Protein AF-A0A9D6AXB6-F1 (afdb_monomer)

pLDDT: mean 97.28, std 5.05, range [50.12, 98.94]

Structure (mmCIF, N/CA/C/O backbone):
data_AF-A0A9D6AXB6-F1
#
_entry.id   AF-A0A9D6AXB6-F1
#
loop_
_atom_site.group_PDB
_atom_site.id
_atom_site.type_symbol
_atom_site.label_atom_id
_atom_site.label_alt_id
_atom_site.label_comp_id
_atom_site.label_asym_id
_atom_site.label_entity_id
_atom_site.label_seq_id
_atom_site.pdbx_PDB_ins_code
_atom_site.Cartn_x
_atom_site.Cartn_y
_atom_site.Cartn_z
_atom_site.occupancy
_atom_site.B_iso_or_equiv
_atom_site.auth_seq_id
_atom_site.auth_comp_id
_atom_site.auth_asym_id
_atom_site.auth_atom_id
_atom_site.pdbx_PDB_model_num
ATOM 1 N N . MET A 1 1 ? 37.670 -4.298 -37.615 1.00 50.12 1 MET A N 1
ATOM 2 C CA . MET A 1 1 ? 37.476 -3.406 -36.454 1.00 50.12 1 MET A CA 1
ATOM 3 C C . MET A 1 1 ? 36.479 -2.338 -36.862 1.00 50.12 1 MET A C 1
ATOM 5 O O . MET A 1 1 ? 36.816 -1.502 -37.688 1.00 50.12 1 MET A O 1
ATOM 9 N N . THR A 1 2 ? 35.235 -2.424 -36.397 1.00 61.25 2 THR A N 1
ATOM 10 C CA . THR A 1 2 ? 34.245 -1.351 -36.571 1.00 61.25 2 THR A CA 1
ATOM 11 C C . THR A 1 2 ? 34.712 -0.141 -35.772 1.00 61.25 2 THR A C 1
ATOM 13 O O . THR A 1 2 ? 35.010 -0.271 -34.585 1.00 61.25 2 THR A O 1
ATOM 16 N N . ALA A 1 3 ? 34.855 1.008 -36.434 1.00 70.06 3 ALA A N 1
ATOM 17 C CA . ALA A 1 3 ? 35.229 2.250 -35.772 1.00 70.06 3 ALA A CA 1
ATOM 18 C C . ALA A 1 3 ? 34.228 2.543 -34.647 1.00 70.06 3 ALA A C 1
ATOM 20 O O . ALA A 1 3 ? 33.018 2.460 -34.858 1.00 70.06 3 ALA A O 1
ATOM 21 N N . VAL A 1 4 ? 34.733 2.843 -33.450 1.00 76.56 4 VAL A N 1
ATOM 22 C CA . VAL A 1 4 ? 33.892 3.243 -32.320 1.00 76.56 4 VAL A CA 1
ATOM 23 C C . VAL A 1 4 ? 33.238 4.574 -32.683 1.00 76.56 4 VAL A C 1
ATOM 25 O O . VAL A 1 4 ? 33.925 5.579 -32.861 1.00 76.56 4 VAL A O 1
ATOM 28 N N . GLU A 1 5 ? 31.917 4.571 -32.840 1.00 87.69 5 GLU A N 1
ATOM 29 C CA . GLU A 1 5 ? 31.150 5.782 -33.111 1.00 87.69 5 GLU A CA 1
ATOM 30 C C . GLU A 1 5 ? 31.138 6.676 -31.862 1.00 87.69 5 GLU A C 1
ATOM 32 O O . GLU A 1 5 ? 30.819 6.233 -30.757 1.00 87.69 5 GLU A O 1
ATOM 37 N N . VAL A 1 6 ? 31.494 7.952 -32.027 1.00 89.19 6 VAL A N 1
ATOM 38 C CA . VAL A 1 6 ? 31.455 8.932 -30.936 1.00 89.19 6 VAL A CA 1
ATOM 39 C C . VAL A 1 6 ? 30.009 9.389 -30.734 1.00 89.19 6 VAL A C 1
ATOM 41 O O . VAL A 1 6 ? 29.475 10.167 -31.527 1.00 89.19 6 VAL A O 1
ATOM 44 N N . LEU A 1 7 ? 29.371 8.916 -29.662 1.00 92.56 7 LEU A N 1
ATOM 45 C CA . LEU A 1 7 ? 27.994 9.282 -29.323 1.00 92.56 7 LEU A CA 1
ATOM 46 C C . LEU A 1 7 ? 27.899 10.748 -28.877 1.00 92.56 7 LEU A C 1
ATOM 48 O O . LEU A 1 7 ? 28.664 11.213 -28.030 1.00 92.56 7 LEU A O 1
ATOM 52 N N . LYS A 1 8 ? 26.918 11.479 -29.417 1.00 94.12 8 LYS A N 1
ATOM 53 C CA . LYS A 1 8 ? 26.600 12.844 -28.973 1.00 94.12 8 LYS A CA 1
ATOM 54 C C . LYS A 1 8 ? 25.722 12.814 -27.714 1.00 94.12 8 LYS A C 1
ATOM 56 O O . LYS A 1 8 ? 24.861 11.938 -27.609 1.00 94.12 8 LYS A O 1
ATOM 61 N N . PRO A 1 9 ? 25.862 13.789 -26.796 1.00 95.56 9 PRO A N 1
ATOM 62 C CA . PRO A 1 9 ? 24.977 13.902 -25.641 1.00 95.56 9 PRO A CA 1
ATOM 63 C C . PRO A 1 9 ? 23.501 14.018 -26.045 1.00 95.56 9 PRO A C 1
ATOM 65 O O . PRO A 1 9 ? 23.147 14.785 -26.945 1.00 95.56 9 PRO A O 1
ATOM 68 N N . LEU A 1 10 ? 22.636 13.278 -25.352 1.00 95.75 10 LEU A N 1
ATOM 69 C CA . LEU A 1 10 ? 21.183 13.373 -25.494 1.00 95.75 10 LEU A CA 1
ATOM 70 C C . LEU A 1 10 ? 20.610 14.403 -24.510 1.00 95.75 10 LEU A C 1
ATOM 72 O O . LEU A 1 10 ? 21.195 14.688 -23.470 1.00 95.75 10 LEU A O 1
ATOM 76 N N . LYS A 1 11 ? 19.429 14.948 -24.825 1.00 95.38 11 LYS A N 1
ATOM 77 C CA . LYS A 1 11 ? 18.722 15.925 -23.968 1.00 95.38 11 LYS A CA 1
ATOM 78 C C . LYS A 1 11 ? 17.957 15.290 -22.797 1.00 95.38 11 LYS A C 1
ATOM 80 O O . LYS A 1 11 ? 17.403 16.003 -21.969 1.00 95.38 11 LYS A O 1
ATOM 85 N N . THR A 1 12 ? 17.851 13.965 -22.779 1.00 97.44 12 THR A N 1
ATOM 86 C CA . THR A 1 12 ? 17.150 13.159 -21.772 1.00 97.44 12 THR A CA 1
ATOM 87 C C . THR A 1 12 ? 17.658 11.714 -21.861 1.00 97.44 12 THR A C 1
ATOM 89 O O . THR A 1 12 ? 18.542 11.423 -22.671 1.00 97.44 12 THR A O 1
ATOM 92 N N . TRP A 1 13 ? 17.100 10.805 -21.062 1.00 97.75 13 TRP A N 1
ATOM 93 C CA . TRP A 1 13 ? 17.406 9.380 -21.124 1.00 97.75 13 TRP A CA 1
ATOM 94 C C . TRP A 1 13 ? 17.180 8.815 -22.528 1.00 97.75 13 TRP A C 1
ATOM 96 O O . TRP A 1 13 ? 16.219 9.168 -23.213 1.00 97.75 13 TRP A O 1
ATOM 106 N N . SER A 1 14 ? 18.055 7.908 -22.959 1.00 96.12 14 SER A N 1
ATOM 107 C CA . SER A 1 14 ? 18.035 7.341 -24.314 1.00 96.12 14 SER A CA 1
ATOM 108 C C . SER A 1 14 ? 16.679 6.742 -24.698 1.00 96.12 14 SER A C 1
ATOM 110 O O . SER A 1 14 ? 16.207 6.962 -25.813 1.00 96.12 14 SER A O 1
ATOM 112 N N . TYR A 1 15 ? 16.004 6.072 -23.761 1.00 95.19 15 TYR A N 1
ATOM 113 C CA . TYR A 1 15 ? 14.687 5.468 -23.978 1.00 95.19 15 TYR A CA 1
ATOM 114 C C . TYR A 1 15 ? 13.536 6.497 -24.081 1.00 95.19 15 TYR A C 1
ATOM 116 O O . TYR A 1 15 ? 12.468 6.179 -24.601 1.00 95.19 15 TYR A O 1
ATOM 124 N N . LEU A 1 16 ? 13.747 7.748 -23.652 1.00 96.88 16 LEU A N 1
ATOM 125 C CA . LEU A 1 16 ? 12.797 8.861 -23.811 1.00 96.88 16 LEU A CA 1
ATOM 126 C C . LEU A 1 16 ? 13.149 9.781 -24.988 1.00 96.88 16 LEU A C 1
ATOM 128 O O . LEU A 1 16 ? 12.305 10.559 -25.429 1.00 96.88 16 LEU A O 1
ATOM 132 N N . ALA A 1 17 ? 14.366 9.689 -25.531 1.00 94.81 17 ALA A N 1
ATOM 133 C CA . ALA A 1 17 ? 14.904 10.649 -26.496 1.00 94.81 17 ALA A CA 1
ATOM 134 C C . ALA A 1 17 ? 14.145 10.714 -27.835 1.00 94.81 17 ALA A C 1
ATOM 136 O O . ALA A 1 17 ? 14.220 11.727 -28.526 1.00 94.81 17 ALA A O 1
ATOM 137 N N . LYS A 1 18 ? 13.398 9.662 -28.202 1.00 90.81 18 LYS A N 1
ATOM 138 C CA . LYS A 1 18 ? 12.578 9.629 -29.429 1.00 90.81 18 LYS A CA 1
ATOM 139 C C . LYS A 1 18 ? 11.240 10.373 -29.294 1.00 90.81 18 LYS A C 1
ATOM 141 O O . LYS A 1 18 ? 10.541 10.547 -30.292 1.00 90.81 18 LYS A O 1
ATOM 146 N N . ARG A 1 19 ? 10.846 10.790 -28.084 1.00 87.69 19 ARG A N 1
ATOM 147 C CA . ARG A 1 19 ? 9.571 11.486 -27.855 1.00 87.69 19 ARG A CA 1
ATOM 148 C C . ARG A 1 19 ? 9.621 12.908 -28.420 1.00 87.69 19 ARG A C 1
ATOM 150 O O . ARG A 1 19 ? 10.626 13.602 -28.320 1.00 87.69 19 ARG A O 1
ATOM 157 N N . ARG A 1 20 ? 8.492 13.370 -28.970 1.00 89.44 20 ARG A N 1
ATOM 158 C CA . ARG A 1 20 ? 8.340 14.723 -29.546 1.00 89.44 20 ARG A CA 1
ATOM 159 C C . ARG A 1 20 ? 8.078 15.822 -28.504 1.00 89.44 20 ARG A C 1
ATOM 161 O O . ARG A 1 20 ? 7.791 16.953 -28.878 1.00 89.44 20 ARG A O 1
ATOM 168 N N . ARG A 1 21 ? 8.159 15.505 -27.208 1.00 95.06 21 ARG A N 1
ATOM 169 C CA . ARG A 1 21 ? 7.975 16.453 -26.102 1.00 95.06 21 ARG A CA 1
ATOM 170 C C . ARG A 1 21 ? 9.049 16.270 -25.040 1.00 95.06 21 ARG A C 1
ATOM 172 O O . ARG A 1 21 ? 9.609 15.183 -24.907 1.00 95.06 21 ARG A O 1
ATOM 179 N N . LYS A 1 22 ? 9.301 17.330 -24.270 1.00 96.50 22 LYS A N 1
ATOM 180 C CA . LYS A 1 22 ? 10.127 17.249 -23.063 1.00 96.50 22 LYS A CA 1
ATOM 181 C C . LYS A 1 22 ? 9.459 16.270 -22.078 1.00 96.50 22 LYS A C 1
ATOM 183 O O . LYS A 1 22 ? 8.251 16.407 -21.860 1.00 96.50 22 LYS A O 1
ATOM 188 N N . PRO A 1 23 ? 10.195 15.298 -21.515 1.00 97.44 23 PRO A N 1
ATOM 189 C CA . PRO A 1 23 ? 9.639 14.423 -20.491 1.00 97.44 23 PRO A CA 1
ATOM 190 C C . PRO A 1 23 ? 9.253 15.192 -19.223 1.00 97.44 23 PRO A C 1
ATOM 192 O O . PRO A 1 23 ? 9.934 16.161 -18.868 1.00 97.44 23 PRO A O 1
ATOM 195 N N . SER A 1 24 ? 8.173 14.774 -18.562 1.00 98.19 24 SER A N 1
ATOM 196 C CA . SER A 1 24 ? 7.798 15.291 -17.240 1.00 98.19 24 SER A CA 1
ATOM 197 C C . SER A 1 24 ? 8.760 14.777 -16.162 1.00 98.19 24 SER A C 1
ATOM 199 O O . SER A 1 24 ? 9.545 13.858 -16.405 1.00 98.19 24 SER A O 1
ATOM 201 N N . GLU A 1 25 ? 8.723 15.370 -14.964 1.00 98.50 25 GLU A N 1
ATOM 202 C CA . GLU A 1 25 ? 9.469 14.846 -13.808 1.00 98.50 25 GLU A CA 1
ATOM 203 C C . GLU A 1 25 ? 9.115 13.377 -13.557 1.00 98.50 25 GLU A C 1
ATOM 205 O O . GLU A 1 25 ? 10.020 12.554 -13.443 1.00 98.50 25 GLU A O 1
ATOM 210 N N . TYR A 1 26 ? 7.819 13.049 -13.586 1.00 98.69 26 TYR A N 1
ATOM 211 C CA . TYR A 1 26 ? 7.304 11.687 -13.470 1.00 98.69 26 TYR A CA 1
ATOM 212 C C . TYR A 1 26 ? 7.977 10.725 -14.451 1.00 98.69 26 TYR A C 1
ATOM 214 O O . TYR A 1 26 ? 8.557 9.716 -14.055 1.00 98.69 26 TYR A O 1
ATOM 222 N N . GLU A 1 27 ? 8.006 11.057 -15.741 1.00 98.50 27 GLU A N 1
ATOM 223 C CA . GLU A 1 27 ? 8.640 10.179 -16.727 1.00 98.50 27 GLU A CA 1
ATOM 224 C C . GLU A 1 27 ? 10.137 9.993 -16.481 1.00 98.50 27 GLU A C 1
ATOM 226 O O . GLU A 1 27 ? 10.649 8.888 -16.662 1.00 98.50 27 GLU A O 1
ATOM 231 N N . ILE A 1 28 ? 10.827 11.052 -16.052 1.00 98.56 28 ILE A N 1
ATOM 232 C CA . ILE A 1 28 ? 12.269 11.031 -15.782 1.00 98.56 28 ILE A CA 1
ATOM 233 C C . ILE A 1 28 ? 12.607 10.095 -14.616 1.00 98.56 28 ILE A C 1
ATOM 235 O O . ILE A 1 28 ? 13.658 9.452 -14.668 1.00 98.56 28 ILE A O 1
ATOM 239 N N . VAL A 1 29 ? 11.751 10.021 -13.591 1.00 98.69 29 VAL A N 1
ATOM 240 C CA . VAL A 1 29 ? 12.043 9.311 -12.332 1.00 98.69 29 VAL A CA 1
ATOM 241 C C . VAL A 1 29 ? 11.254 8.017 -12.129 1.00 98.69 29 VAL A C 1
ATOM 243 O O . VAL A 1 29 ? 11.481 7.340 -11.133 1.00 98.69 29 VAL A O 1
ATOM 246 N N . SER A 1 30 ? 10.326 7.658 -13.022 1.00 98.69 30 SER A N 1
ATOM 247 C CA . SER A 1 30 ? 9.423 6.513 -12.799 1.00 98.69 30 SER A CA 1
ATOM 248 C C . SER A 1 30 ? 9.418 5.455 -13.897 1.00 98.69 30 SER A C 1
ATOM 250 O O . SER A 1 30 ? 8.942 4.347 -13.656 1.00 98.69 30 SER A O 1
ATOM 252 N N . THR A 1 31 ? 9.917 5.742 -15.101 1.00 98.31 31 THR A N 1
ATOM 253 C CA . THR A 1 31 ? 9.716 4.845 -16.255 1.00 98.31 31 THR A CA 1
ATOM 254 C C . THR A 1 31 ? 10.930 3.955 -16.555 1.00 98.31 31 THR A C 1
ATOM 256 O O . THR A 1 31 ? 12.071 4.395 -16.451 1.00 98.31 31 THR A O 1
ATOM 259 N N . ASN A 1 32 ? 10.680 2.701 -16.962 1.00 97.94 32 ASN A N 1
ATOM 260 C CA . ASN A 1 32 ? 11.693 1.719 -17.389 1.00 97.94 32 ASN A CA 1
ATOM 261 C C . ASN A 1 32 ? 12.798 1.408 -16.356 1.00 97.94 32 ASN A C 1
ATOM 263 O O . ASN A 1 32 ? 13.966 1.248 -16.721 1.00 97.94 32 ASN A O 1
ATOM 267 N N . LEU A 1 33 ? 12.449 1.313 -15.067 1.00 98.50 33 LEU A N 1
ATOM 268 C CA . LEU A 1 33 ? 13.438 1.106 -13.997 1.00 98.50 33 LEU A CA 1
ATOM 269 C C . LEU A 1 33 ? 13.637 -0.363 -13.596 1.00 98.50 33 LEU A C 1
ATOM 271 O O . LEU A 1 33 ? 14.680 -0.704 -13.037 1.00 98.50 33 LEU A O 1
ATOM 275 N N . LEU A 1 34 ? 12.673 -1.243 -13.885 1.00 98.19 34 LEU A N 1
ATOM 276 C CA . LEU A 1 34 ? 12.769 -2.660 -13.524 1.00 98.19 34 LEU A CA 1
ATOM 277 C C . LEU A 1 34 ? 13.740 -3.394 -14.453 1.00 98.19 34 LEU A C 1
ATOM 279 O O . LEU A 1 34 ? 13.363 -3.877 -15.520 1.00 98.19 34 LEU A O 1
ATOM 283 N N . TYR A 1 35 ? 15.004 -3.503 -14.042 1.00 97.88 35 TYR A N 1
ATOM 284 C CA . TYR A 1 35 ? 16.006 -4.261 -14.798 1.00 97.88 35 TYR A CA 1
ATOM 285 C C . TYR A 1 35 ? 15.680 -5.756 -14.856 1.00 97.88 35 TYR A C 1
ATOM 287 O O . TYR A 1 35 ? 16.014 -6.411 -15.840 1.00 97.88 35 TYR A O 1
ATOM 295 N N . ASN A 1 36 ? 14.983 -6.277 -13.843 1.00 97.38 36 ASN A N 1
ATOM 296 C CA . ASN A 1 36 ? 14.702 -7.700 -13.696 1.00 97.38 36 ASN A CA 1
ATOM 297 C C . ASN A 1 36 ? 13.646 -8.233 -14.678 1.00 97.38 36 ASN A C 1
ATOM 299 O O . ASN A 1 36 ? 13.197 -9.363 -14.535 1.00 97.38 36 ASN A O 1
ATOM 303 N N . THR A 1 37 ? 13.224 -7.426 -15.655 1.00 96.50 37 THR A N 1
ATOM 304 C CA . THR A 1 37 ? 12.335 -7.801 -16.770 1.00 96.50 37 THR A CA 1
ATOM 305 C C . THR A 1 37 ? 13.087 -7.989 -18.094 1.00 96.50 37 THR A C 1
ATOM 307 O O . THR A 1 37 ? 12.484 -8.374 -19.090 1.00 96.50 37 THR A O 1
ATOM 310 N N . ARG A 1 38 ? 14.401 -7.713 -18.127 1.00 93.50 38 ARG A N 1
ATOM 311 C CA . ARG A 1 38 ? 15.219 -7.727 -19.354 1.00 93.50 38 ARG A CA 1
ATOM 312 C C . ARG A 1 38 ? 15.571 -9.132 -19.837 1.00 93.50 38 ARG A C 1
ATOM 314 O O . ARG A 1 38 ? 15.586 -9.357 -21.042 1.00 93.50 38 ARG A O 1
ATOM 321 N N . ASP A 1 39 ? 15.870 -10.042 -18.912 1.00 95.31 39 ASP A N 1
ATOM 322 C CA . ASP A 1 39 ? 16.117 -11.456 -19.197 1.00 95.31 39 ASP A CA 1
ATOM 323 C C . ASP A 1 39 ? 15.002 -12.301 -18.570 1.00 95.31 39 ASP A C 1
ATOM 325 O O . ASP A 1 39 ? 14.822 -12.339 -17.351 1.00 95.31 39 ASP A O 1
ATOM 329 N N . ALA A 1 40 ? 14.231 -12.979 -19.419 1.00 93.38 40 ALA A N 1
ATOM 330 C CA . ALA A 1 40 ? 13.135 -13.832 -18.982 1.00 93.38 40 ALA A CA 1
ATOM 331 C C . ALA A 1 40 ? 13.617 -15.107 -18.267 1.00 93.38 40 ALA A C 1
ATOM 333 O O . ALA A 1 40 ? 12.868 -15.667 -17.464 1.00 93.38 40 ALA A O 1
ATOM 334 N N . ASN A 1 41 ? 14.842 -15.571 -18.542 1.00 95.00 41 ASN A N 1
ATOM 335 C CA . ASN A 1 41 ? 15.392 -16.792 -17.957 1.00 95.00 41 ASN A CA 1
ATOM 336 C C . ASN A 1 41 ? 15.964 -16.562 -16.548 1.00 95.00 41 ASN A C 1
ATOM 338 O O . ASN A 1 41 ? 15.809 -17.421 -15.672 1.00 95.00 41 ASN A O 1
ATOM 342 N N . ALA A 1 42 ? 16.573 -15.394 -16.327 1.00 96.31 42 ALA A N 1
ATOM 343 C CA . ALA A 1 42 ? 17.169 -14.978 -15.062 1.00 96.31 42 ALA A CA 1
ATOM 344 C C . ALA A 1 42 ? 16.731 -13.544 -14.694 1.00 96.31 42 ALA A C 1
ATOM 346 O O . ALA A 1 42 ? 17.470 -12.595 -14.947 1.00 96.31 42 ALA A O 1
ATOM 347 N N . PRO A 1 43 ? 15.534 -13.362 -14.091 1.00 97.44 43 PRO A N 1
ATOM 348 C CA . PRO A 1 43 ? 15.077 -12.048 -13.636 1.00 97.44 43 PRO A CA 1
ATOM 349 C C . PRO A 1 43 ? 16.115 -11.309 -12.777 1.00 97.44 43 PRO A C 1
ATOM 351 O O . PRO A 1 43 ? 16.352 -10.122 -12.962 1.00 97.44 43 PRO A O 1
ATOM 354 N N . TYR A 1 44 ? 16.767 -12.003 -11.852 1.00 97.44 44 TYR A N 1
ATOM 355 C CA . TYR A 1 44 ? 17.923 -11.511 -11.112 1.00 97.44 44 TYR A CA 1
ATOM 356 C C . TYR A 1 44 ? 19.195 -12.149 -11.660 1.00 97.44 44 TYR A C 1
ATOM 358 O O . TYR A 1 44 ? 19.180 -13.342 -11.975 1.00 97.44 44 TYR A O 1
ATOM 366 N N . ASP A 1 45 ? 20.285 -11.371 -11.682 1.00 95.81 45 ASP A N 1
ATOM 367 C CA . ASP A 1 45 ? 21.623 -11.729 -12.190 1.00 95.81 45 ASP A CA 1
ATOM 368 C C . ASP A 1 45 ? 22.334 -12.780 -11.303 1.00 95.81 45 ASP A C 1
ATOM 370 O O . ASP A 1 45 ? 23.420 -12.567 -10.763 1.00 95.81 45 ASP A O 1
ATOM 374 N N . LEU A 1 46 ? 21.674 -13.917 -11.100 1.00 96.44 46 LEU A N 1
ATOM 375 C CA . LEU A 1 46 ? 22.041 -15.059 -10.269 1.00 96.44 46 LEU A CA 1
ATOM 376 C C . LEU A 1 46 ? 21.664 -16.353 -11.011 1.00 96.44 46 LEU A C 1
ATOM 378 O O . LEU A 1 46 ? 21.187 -16.318 -12.144 1.00 96.44 46 LEU A O 1
ATOM 382 N N . ASP A 1 47 ? 21.859 -17.502 -10.361 1.00 97.06 47 ASP A N 1
ATOM 383 C CA . ASP A 1 47 ? 21.427 -18.804 -10.879 1.00 97.06 47 ASP A CA 1
ATOM 384 C C . ASP A 1 47 ? 19.962 -18.742 -11.391 1.00 97.06 47 ASP A C 1
ATOM 386 O O . ASP A 1 47 ? 19.073 -18.320 -10.635 1.00 97.06 47 ASP A O 1
ATOM 390 N N . PRO A 1 48 ? 19.674 -19.124 -12.654 1.00 97.50 48 PRO A N 1
ATOM 391 C CA . PRO A 1 48 ? 18.318 -19.103 -13.214 1.00 97.50 48 PRO A CA 1
ATOM 392 C C . PRO A 1 48 ? 17.298 -19.925 -12.413 1.00 97.50 48 PRO A C 1
ATOM 394 O O . PRO A 1 48 ? 16.097 -19.641 -12.454 1.00 97.50 48 PRO A O 1
ATOM 397 N N . ASP A 1 49 ? 17.763 -20.919 -11.663 1.00 97.31 49 ASP A N 1
ATOM 398 C CA . ASP A 1 49 ? 16.980 -21.791 -10.798 1.00 97.31 49 ASP A CA 1
ATOM 399 C C . ASP A 1 49 ? 17.097 -21.407 -9.315 1.00 97.31 49 ASP A C 1
ATOM 401 O O . ASP A 1 49 ? 16.639 -22.136 -8.433 1.00 97.31 49 ASP A O 1
ATOM 405 N N . LEU A 1 50 ? 17.622 -20.225 -8.984 1.00 97.56 50 LEU A N 1
ATOM 406 C CA . LEU A 1 50 ? 17.425 -19.655 -7.654 1.00 97.56 50 LEU A CA 1
ATOM 407 C C . LEU A 1 50 ? 15.919 -19.545 -7.360 1.00 97.56 50 LEU A C 1
ATOM 409 O O . LEU A 1 50 ? 15.123 -19.184 -8.230 1.00 97.56 50 LEU A O 1
ATOM 413 N N . ALA A 1 51 ? 15.515 -19.807 -6.114 1.00 98.38 51 ALA A N 1
ATOM 414 C CA . ALA A 1 51 ? 14.108 -19.785 -5.709 1.00 98.38 51 ALA A CA 1
ATOM 415 C C . ALA A 1 51 ? 13.373 -18.497 -6.131 1.00 98.38 51 ALA A C 1
ATOM 417 O O . ALA A 1 51 ? 12.257 -18.576 -6.636 1.00 98.38 51 ALA A O 1
ATOM 418 N N . MET A 1 52 ? 14.021 -17.334 -6.006 1.00 98.19 52 MET A N 1
ATOM 419 C CA . MET A 1 52 ? 13.432 -16.054 -6.404 1.00 98.19 52 MET A CA 1
ATOM 420 C C . MET A 1 52 ? 13.302 -15.903 -7.929 1.00 98.19 52 MET A C 1
ATOM 422 O O . MET A 1 52 ? 12.288 -15.410 -8.413 1.00 98.19 52 MET A O 1
ATOM 426 N N . ASN A 1 53 ? 14.273 -16.394 -8.706 1.00 98.38 53 ASN A N 1
ATOM 427 C CA . ASN A 1 53 ? 14.167 -16.408 -10.167 1.00 98.38 53 ASN A CA 1
ATOM 428 C C . ASN A 1 53 ? 13.013 -17.301 -10.632 1.00 98.38 53 ASN A C 1
ATOM 430 O O . ASN A 1 53 ? 12.242 -16.901 -11.504 1.00 98.38 53 ASN A O 1
ATOM 434 N N . ARG A 1 54 ? 12.826 -18.474 -10.011 1.00 98.50 54 ARG A N 1
ATOM 435 C CA . ARG A 1 54 ? 11.648 -19.317 -10.271 1.00 98.50 54 ARG A CA 1
ATOM 436 C C . ARG A 1 54 ? 10.341 -18.628 -9.881 1.00 98.50 54 ARG A C 1
ATOM 438 O O . ARG A 1 54 ? 9.395 -18.685 -10.659 1.00 98.50 54 ARG A O 1
ATOM 445 N N . TRP A 1 55 ? 10.310 -17.946 -8.734 1.00 98.75 55 TRP A N 1
ATOM 446 C CA . TRP A 1 55 ? 9.135 -17.207 -8.264 1.00 98.75 55 TRP A CA 1
ATOM 447 C C . TRP A 1 55 ? 8.688 -16.147 -9.276 1.00 98.75 55 TRP A C 1
ATOM 449 O O . TRP A 1 55 ? 7.543 -16.159 -9.713 1.00 98.75 55 TRP A O 1
ATOM 459 N N . TYR A 1 56 ? 9.599 -15.281 -9.728 1.00 98.69 56 TYR A N 1
ATOM 460 C CA . TYR A 1 56 ? 9.285 -14.242 -10.716 1.00 98.69 56 TYR A CA 1
ATOM 461 C C . TYR A 1 56 ? 8.945 -14.809 -12.097 1.00 98.69 56 TYR A C 1
ATOM 463 O O . TYR A 1 56 ? 8.069 -14.276 -12.779 1.00 98.69 56 TYR A O 1
ATOM 471 N N . LYS A 1 57 ? 9.590 -15.905 -12.517 1.00 98.50 57 LYS A N 1
ATOM 472 C CA . LYS A 1 57 ? 9.205 -16.597 -13.754 1.00 98.50 57 LYS A CA 1
ATOM 473 C C . LYS A 1 57 ? 7.761 -17.087 -13.685 1.00 98.50 57 LYS A C 1
ATOM 475 O O . LYS A 1 57 ? 6.995 -16.836 -14.607 1.00 98.50 57 LYS A O 1
ATOM 480 N N . GLN A 1 58 ? 7.388 -17.743 -12.589 1.00 98.50 58 GLN A N 1
ATOM 481 C CA . GLN A 1 58 ? 6.055 -18.307 -12.410 1.00 98.50 58 GLN A CA 1
ATOM 482 C C . GLN A 1 58 ? 4.976 -17.233 -12.246 1.00 98.50 58 GLN A C 1
ATOM 484 O O . GLN A 1 58 ? 3.975 -17.288 -12.947 1.00 98.50 58 GLN A O 1
ATOM 489 N N . TYR A 1 59 ? 5.184 -16.280 -11.338 1.00 98.81 59 TYR A N 1
ATOM 490 C CA . TYR A 1 59 ? 4.129 -15.389 -10.846 1.00 98.81 59 TYR A CA 1
ATOM 491 C C . TYR A 1 59 ? 4.153 -13.977 -11.429 1.00 98.81 59 TYR A C 1
ATOM 493 O O . TYR A 1 59 ? 3.286 -13.173 -11.112 1.00 98.81 59 TYR A O 1
ATOM 501 N N . ARG A 1 60 ? 5.151 -13.653 -12.259 1.00 98.62 60 ARG A N 1
ATOM 502 C CA . ARG A 1 60 ? 5.171 -12.404 -13.027 1.00 98.62 60 ARG A CA 1
ATOM 503 C C . ARG A 1 60 ? 5.247 -12.658 -14.520 1.00 98.62 60 ARG A C 1
ATOM 505 O O . ARG A 1 60 ? 4.370 -12.243 -15.267 1.00 98.62 60 ARG A O 1
ATOM 512 N N . ASN A 1 61 ? 6.302 -13.337 -14.964 1.00 98.00 61 ASN A N 1
ATOM 513 C CA . ASN A 1 61 ? 6.582 -13.467 -16.395 1.00 98.00 61 ASN A CA 1
ATOM 514 C C . ASN A 1 61 ? 5.547 -14.363 -17.107 1.00 98.00 61 ASN A C 1
ATOM 516 O O . ASN A 1 61 ? 5.178 -14.079 -18.242 1.00 98.00 61 ASN A O 1
ATOM 520 N N . ASN A 1 62 ? 5.074 -15.418 -16.434 1.00 97.81 62 ASN A N 1
ATOM 521 C CA . ASN A 1 62 ? 4.113 -16.385 -16.974 1.00 97.81 62 ASN A CA 1
ATOM 522 C C . ASN A 1 62 ? 2.657 -16.117 -16.553 1.00 97.81 62 ASN A C 1
ATOM 524 O O . ASN A 1 62 ? 1.815 -17.000 -16.731 1.00 97.81 62 ASN A O 1
ATOM 528 N N . SER A 1 63 ? 2.352 -14.934 -16.007 1.00 98.56 63 SER A N 1
ATOM 529 C CA . SER A 1 63 ? 0.968 -14.563 -15.687 1.00 98.56 63 SER A CA 1
ATOM 530 C C . SER A 1 63 ? 0.084 -14.651 -16.935 1.00 98.56 63 SER A C 1
ATOM 532 O O . SER A 1 63 ? 0.531 -14.295 -18.024 1.00 98.56 63 SER A O 1
ATOM 534 N N . PRO A 1 64 ? -1.177 -15.101 -16.849 1.00 98.56 64 PRO A N 1
ATOM 535 C CA . PRO A 1 64 ? -2.093 -15.062 -17.986 1.00 98.56 64 PRO A CA 1
ATOM 536 C C . PRO A 1 64 ? -2.423 -13.632 -18.452 1.00 98.56 64 PRO A C 1
ATOM 538 O O . PRO A 1 64 ? -2.885 -13.462 -19.582 1.00 98.56 64 PRO A O 1
ATOM 541 N N . LEU A 1 65 ? -2.190 -12.606 -17.623 1.00 98.56 65 LEU A N 1
ATOM 542 C CA . LEU A 1 65 ? -2.372 -11.209 -18.003 1.00 98.56 65 LEU A CA 1
ATOM 543 C C . LEU A 1 65 ? -1.151 -10.713 -18.792 1.00 98.56 65 LEU A C 1
ATOM 545 O O . LEU A 1 65 ? -0.069 -10.496 -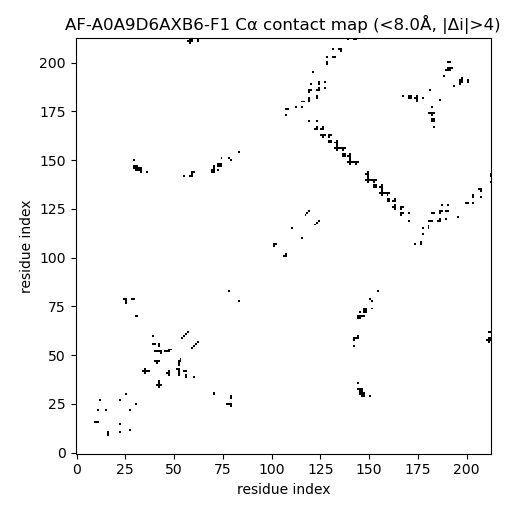18.250 1.00 98.56 65 LEU A O 1
ATOM 549 N N . GLN A 1 66 ? -1.334 -10.526 -20.099 1.00 98.25 66 GLN A N 1
ATOM 550 C CA . GLN A 1 66 ? -0.247 -10.262 -21.044 1.00 98.25 66 GLN A CA 1
ATOM 551 C C . GLN A 1 66 ? -0.404 -8.899 -21.728 1.00 98.25 66 GLN A C 1
ATOM 553 O O . GLN A 1 66 ? -1.509 -8.494 -22.093 1.00 98.25 66 GLN A O 1
ATOM 558 N N . HIS A 1 67 ? 0.716 -8.204 -21.928 1.00 98.50 67 HIS A N 1
ATOM 559 C CA . HIS A 1 67 ? 0.809 -6.970 -22.707 1.00 98.50 67 HIS A CA 1
ATOM 560 C C . HIS A 1 67 ? 2.245 -6.801 -23.223 1.00 98.50 67 HIS A C 1
ATOM 562 O O . HIS A 1 67 ? 3.198 -7.038 -22.481 1.00 98.50 67 HIS A O 1
ATOM 568 N N . ASP A 1 68 ? 2.406 -6.347 -24.469 1.00 98.00 68 ASP A N 1
ATOM 569 C CA . ASP A 1 68 ? 3.721 -6.274 -25.129 1.00 98.00 68 ASP A CA 1
ATOM 570 C C . ASP A 1 68 ? 4.658 -5.224 -24.504 1.00 98.00 68 ASP A C 1
ATOM 572 O O . ASP A 1 68 ? 5.879 -5.371 -24.530 1.00 98.00 68 ASP A O 1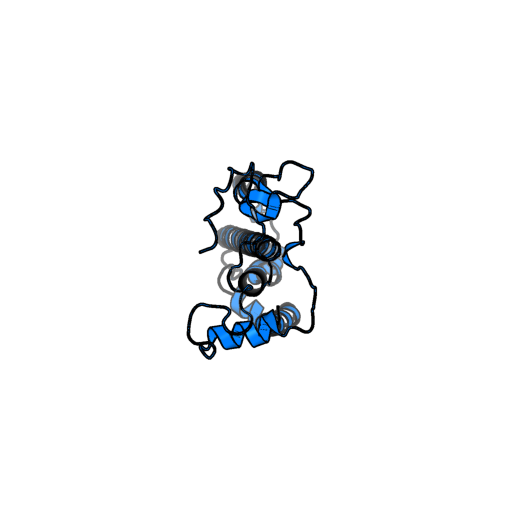
ATOM 576 N N . ASP A 1 69 ? 4.094 -4.149 -23.945 1.00 97.94 69 ASP A N 1
ATOM 577 C CA . ASP A 1 69 ? 4.856 -3.062 -23.318 1.00 97.94 69 ASP A CA 1
ATOM 578 C C . ASP A 1 69 ? 4.197 -2.560 -22.027 1.00 97.94 69 ASP A C 1
ATOM 580 O O . ASP A 1 69 ? 3.527 -1.526 -22.001 1.00 97.94 69 ASP A O 1
ATOM 584 N N . TRP A 1 70 ? 4.368 -3.294 -20.926 1.00 98.69 70 TRP A N 1
ATOM 585 C CA . TRP A 1 70 ? 3.910 -2.837 -19.607 1.00 98.69 70 TRP A CA 1
ATOM 586 C C . TRP A 1 70 ? 4.538 -1.496 -19.185 1.00 98.69 70 TRP A C 1
ATOM 588 O O . TRP A 1 70 ? 3.908 -0.720 -18.464 1.00 98.69 70 TRP A O 1
ATOM 598 N N . ASN A 1 71 ? 5.744 -1.160 -19.666 1.00 98.31 71 ASN A N 1
ATOM 599 C CA . ASN A 1 71 ? 6.406 0.113 -19.356 1.00 98.31 71 ASN A CA 1
ATOM 600 C C . ASN A 1 71 ? 5.732 1.324 -20.023 1.00 98.31 71 ASN A C 1
ATOM 602 O O . ASN A 1 71 ? 6.074 2.472 -19.704 1.00 98.31 71 ASN A O 1
ATOM 606 N N . ALA A 1 72 ? 4.764 1.108 -20.918 1.00 97.94 72 ALA A N 1
ATOM 607 C CA . ALA A 1 72 ? 3.913 2.160 -21.458 1.00 97.94 72 ALA A CA 1
ATOM 608 C C . ALA A 1 72 ? 2.878 2.680 -20.446 1.00 97.94 72 ALA A C 1
ATOM 610 O O . ALA A 1 72 ? 2.415 3.810 -20.614 1.00 97.94 72 ALA A O 1
ATOM 611 N N . PHE A 1 73 ? 2.565 1.931 -19.378 1.00 98.75 73 PHE A N 1
ATOM 612 C CA . PHE A 1 73 ? 1.625 2.365 -18.340 1.00 98.75 73 PHE A CA 1
ATOM 613 C C . PHE A 1 73 ? 2.051 3.698 -17.710 1.00 98.75 73 PHE A C 1
ATOM 615 O O . PHE A 1 73 ? 3.233 3.916 -17.413 1.00 98.75 73 PHE A O 1
ATOM 622 N N . ARG A 1 74 ? 1.092 4.603 -17.511 1.00 98.50 74 ARG A N 1
ATOM 623 C CA . ARG A 1 74 ? 1.281 5.900 -16.858 1.00 98.50 74 ARG A CA 1
ATOM 624 C C . ARG A 1 74 ? 0.217 6.055 -15.782 1.00 98.50 74 ARG A C 1
ATOM 626 O O . ARG A 1 74 ? -0.959 5.842 -16.060 1.00 98.50 74 ARG A O 1
ATOM 633 N N . ASP A 1 75 ? 0.664 6.434 -14.594 1.00 98.75 75 ASP A N 1
ATOM 634 C CA . ASP A 1 75 ? -0.206 6.882 -13.515 1.00 98.75 75 ASP A CA 1
ATOM 635 C C . ASP A 1 75 ? -0.991 8.118 -13.988 1.00 98.75 75 ASP A C 1
ATOM 637 O O . ASP A 1 75 ? -0.349 9.080 -14.426 1.00 98.75 75 ASP A O 1
ATOM 641 N N . PRO A 1 76 ? -2.337 8.113 -13.951 1.00 98.62 76 PRO A N 1
ATOM 642 C CA . PRO A 1 76 ? -3.129 9.288 -14.308 1.00 98.62 76 PRO A CA 1
ATOM 643 C C . PRO A 1 76 ? -2.826 10.514 -13.434 1.00 98.62 76 PRO A C 1
ATOM 645 O O . PRO A 1 76 ? -2.954 11.635 -13.925 1.00 98.62 76 PRO A O 1
ATOM 648 N N . ASP A 1 77 ? -2.391 10.317 -12.187 1.00 98.50 77 ASP A N 1
ATOM 649 C CA . ASP A 1 77 ? -2.039 11.397 -11.259 1.00 98.50 77 ASP A CA 1
ATOM 650 C C . ASP A 1 77 ? -0.565 11.837 -11.386 1.00 98.50 77 ASP A C 1
ATOM 652 O O . ASP A 1 77 ? -0.151 12.828 -10.780 1.00 98.50 77 ASP A O 1
ATOM 656 N N . GLU A 1 78 ? 0.232 11.121 -12.195 1.00 98.50 78 GLU A N 1
ATOM 657 C CA . GLU A 1 78 ? 1.679 11.315 -12.374 1.00 98.50 78 GLU A CA 1
ATOM 658 C C . GLU A 1 78 ? 2.430 11.517 -11.037 1.00 98.50 78 GLU A C 1
ATOM 660 O O . GLU A 1 78 ? 3.336 12.357 -10.926 1.00 98.50 78 GLU A O 1
ATOM 665 N N . LEU A 1 79 ? 2.069 10.749 -9.998 1.00 98.69 79 LEU A N 1
ATOM 666 C CA . LEU A 1 79 ? 2.661 10.906 -8.675 1.00 98.69 79 LEU A CA 1
ATOM 667 C C . LEU A 1 79 ? 4.126 10.472 -8.668 1.00 98.69 79 LEU A C 1
ATOM 669 O O . LEU A 1 79 ? 4.521 9.404 -9.142 1.00 98.69 79 LEU A O 1
ATOM 673 N N . VAL A 1 80 ? 4.948 11.314 -8.051 1.00 98.81 80 VAL A N 1
ATOM 674 C CA . VAL A 1 80 ? 6.323 11.003 -7.667 1.00 98.81 80 VAL A CA 1
ATOM 675 C C . VAL A 1 80 ? 6.449 11.200 -6.169 1.00 98.81 80 VAL A C 1
ATOM 677 O O . VAL A 1 80 ? 5.645 11.910 -5.571 1.00 98.81 80 VAL A O 1
ATOM 680 N N . TYR A 1 81 ? 7.493 10.636 -5.558 1.00 98.69 81 TYR A N 1
ATOM 681 C CA . TYR A 1 81 ? 7.702 10.726 -4.109 1.00 98.69 81 TYR A CA 1
ATOM 682 C C . TYR A 1 81 ? 7.505 12.157 -3.580 1.00 98.69 81 TYR A C 1
ATOM 684 O O . TYR A 1 81 ? 6.727 12.399 -2.665 1.00 98.69 81 TYR A O 1
ATOM 692 N N . ARG A 1 82 ? 8.126 13.140 -4.240 1.00 98.69 82 ARG A N 1
ATOM 693 C CA . ARG A 1 82 ? 8.015 14.555 -3.872 1.00 98.69 82 ARG A CA 1
ATOM 694 C C . ARG A 1 82 ? 6.566 15.060 -3.858 1.00 98.69 82 ARG A C 1
ATOM 696 O O . ARG A 1 82 ? 6.174 15.711 -2.895 1.00 98.69 82 ARG A O 1
ATOM 703 N N . THR A 1 83 ? 5.788 14.810 -4.912 1.00 98.56 83 THR A N 1
ATOM 704 C CA . THR A 1 83 ? 4.414 15.326 -5.023 1.00 98.56 83 THR A CA 1
ATOM 705 C C . THR A 1 83 ? 3.436 14.537 -4.161 1.00 98.56 83 THR A C 1
ATOM 707 O O . THR A 1 83 ? 2.555 15.153 -3.568 1.00 98.56 83 THR A O 1
ATOM 710 N N . TYR A 1 84 ? 3.645 13.227 -3.997 1.00 98.81 84 TYR A N 1
ATOM 711 C CA . TYR A 1 84 ? 2.912 12.401 -3.038 1.00 98.81 84 TYR A CA 1
ATOM 712 C C . TYR A 1 84 ? 3.084 12.936 -1.612 1.00 98.81 84 TYR A C 1
ATOM 714 O O . TYR A 1 84 ? 2.099 13.220 -0.938 1.00 98.81 84 TYR A O 1
ATOM 722 N N . ASN A 1 85 ? 4.323 13.171 -1.167 1.00 98.62 85 ASN A N 1
ATOM 723 C CA . ASN A 1 85 ? 4.572 13.716 0.166 1.00 98.62 85 ASN A CA 1
ATOM 724 C C . ASN A 1 85 ? 3.945 15.102 0.353 1.00 98.62 85 ASN A C 1
ATOM 726 O O . ASN A 1 85 ? 3.349 15.341 1.393 1.00 98.62 85 ASN A O 1
ATOM 730 N N . MET A 1 86 ? 4.027 15.996 -0.638 1.00 98.44 86 MET A N 1
ATOM 731 C CA . MET A 1 86 ? 3.379 17.314 -0.553 1.00 98.44 86 MET A CA 1
ATOM 732 C C . MET A 1 86 ? 1.851 17.213 -0.446 1.00 98.44 86 MET A C 1
ATOM 734 O O . MET A 1 86 ? 1.241 17.939 0.336 1.00 98.44 86 MET A O 1
ATOM 738 N N . LEU A 1 87 ? 1.231 16.322 -1.226 1.00 98.44 87 LEU A N 1
ATOM 739 C CA . LEU A 1 87 ? -0.211 16.087 -1.181 1.00 98.44 87 LEU A CA 1
ATOM 740 C C . LEU A 1 87 ? -0.632 15.553 0.192 1.00 98.44 87 LEU A C 1
ATOM 742 O O . LEU A 1 87 ? -1.534 16.100 0.829 1.00 98.44 87 LEU A O 1
ATOM 746 N N . GLN A 1 88 ? 0.043 14.501 0.649 1.00 98.56 88 GLN A N 1
ATOM 747 C CA . GLN A 1 88 ? -0.317 13.806 1.877 1.00 98.56 88 GLN A CA 1
ATOM 748 C C . GLN A 1 88 ? 0.011 14.626 3.122 1.00 98.56 88 GLN A C 1
ATOM 750 O O . GLN A 1 88 ? -0.751 14.565 4.075 1.00 98.56 88 GLN A O 1
ATOM 755 N N . ASP A 1 89 ? 1.063 15.447 3.110 1.00 98.50 89 ASP A N 1
ATOM 756 C CA . ASP A 1 89 ? 1.366 16.386 4.197 1.00 98.50 89 ASP A CA 1
ATOM 757 C C . ASP A 1 89 ? 0.227 17.394 4.413 1.00 98.50 89 ASP A C 1
ATOM 759 O O . ASP A 1 89 ? -0.221 17.602 5.542 1.00 98.50 89 ASP A O 1
ATOM 763 N N . GLY A 1 90 ? -0.328 17.949 3.330 1.00 98.19 90 GLY A N 1
ATOM 764 C CA . GLY A 1 90 ? -1.495 18.831 3.412 1.00 98.19 90 GLY A CA 1
ATOM 765 C C . GLY A 1 90 ? -2.741 18.115 3.947 1.00 98.19 90 GLY A C 1
ATOM 766 O O . GLY A 1 90 ? -3.441 18.643 4.814 1.00 98.19 90 GLY A O 1
ATOM 767 N N . GLN A 1 91 ? -3.001 16.895 3.469 1.00 98.56 91 GLN A N 1
ATOM 768 C CA . GLN A 1 91 ? -4.131 16.083 3.932 1.00 98.56 91 GLN A CA 1
ATOM 769 C C . GLN A 1 91 ? -3.986 15.667 5.403 1.00 98.56 91 GLN A C 1
ATOM 771 O O . GLN A 1 91 ? -4.955 15.710 6.158 1.00 98.56 91 GLN A O 1
ATOM 776 N N . GLU A 1 92 ? -2.784 15.297 5.831 1.00 98.56 92 GLU A N 1
ATOM 777 C CA . GLU A 1 92 ? -2.512 14.899 7.210 1.00 98.56 92 GLU A CA 1
ATOM 778 C C . GLU A 1 92 ? -2.512 16.087 8.157 1.00 98.56 92 GLU A C 1
ATOM 780 O O . GLU A 1 92 ? -3.082 15.987 9.239 1.00 98.56 92 GLU A O 1
ATOM 785 N N . THR A 1 93 ? -1.992 17.241 7.742 1.00 98.50 93 THR A N 1
ATOM 786 C CA . THR A 1 93 ? -2.130 18.484 8.513 1.00 98.50 93 THR A CA 1
ATOM 787 C C . THR A 1 93 ? -3.601 18.786 8.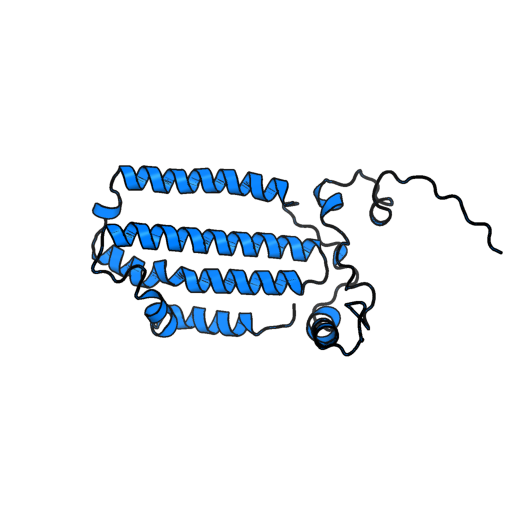808 1.00 98.50 93 THR A C 1
ATOM 789 O O . THR A 1 93 ? -3.947 19.157 9.931 1.00 98.50 93 THR A O 1
ATOM 792 N N . TYR A 1 94 ? -4.487 18.576 7.831 1.00 98.44 94 TYR A N 1
ATOM 793 C CA . TYR A 1 94 ? -5.927 18.717 8.031 1.00 98.44 94 TYR A CA 1
ATOM 794 C C . TYR A 1 94 ? -6.490 17.692 9.032 1.00 98.44 94 TYR A C 1
ATOM 796 O O . TYR A 1 94 ? -7.160 18.085 9.987 1.00 98.44 94 TYR A O 1
ATOM 804 N N . VAL A 1 95 ? -6.197 16.397 8.862 1.00 98.44 95 VAL A N 1
ATOM 805 C CA . VAL A 1 95 ? -6.701 15.330 9.750 1.00 98.44 95 VAL A CA 1
ATOM 806 C C . VAL A 1 95 ? -6.187 15.488 11.184 1.00 98.44 95 VAL A C 1
ATOM 808 O O . VAL A 1 95 ? -6.979 15.444 12.124 1.00 98.44 95 VAL A O 1
ATOM 811 N N . PHE A 1 96 ? -4.892 15.745 11.377 1.00 97.69 96 PHE A N 1
ATOM 812 C CA . PHE A 1 96 ? -4.337 16.022 12.705 1.00 97.69 96 PHE A CA 1
ATOM 813 C C . PHE A 1 96 ? -4.913 17.306 13.308 1.00 97.69 96 PHE A C 1
ATOM 815 O O . PHE A 1 96 ? -5.148 17.365 14.514 1.00 97.69 96 PHE A O 1
ATOM 822 N N . GLY A 1 97 ? -5.214 18.310 12.479 1.00 98.44 97 GLY A N 1
ATOM 823 C CA . GLY A 1 97 ? -5.966 19.489 12.898 1.00 98.44 97 GLY A CA 1
ATOM 824 C C . GLY A 1 97 ? -7.346 19.135 13.464 1.00 98.44 97 GLY A C 1
ATOM 825 O O . GLY A 1 97 ? -7.723 19.663 14.510 1.00 98.44 97 GLY A O 1
ATOM 826 N N . LEU A 1 98 ? -8.074 18.212 12.823 1.00 98.69 98 LEU A N 1
ATOM 827 C CA . LEU A 1 98 ? -9.352 17.708 13.336 1.00 98.69 98 LEU A CA 1
ATOM 828 C C . LEU A 1 98 ? -9.178 16.957 14.656 1.00 98.69 98 LEU A C 1
ATOM 830 O O . LEU A 1 98 ? -9.916 17.239 15.596 1.00 98.69 98 LEU A O 1
ATOM 834 N N . PHE A 1 99 ? -8.209 16.042 14.751 1.00 98.19 99 PHE A N 1
ATOM 835 C CA . PHE A 1 99 ? -7.951 15.305 15.993 1.00 98.19 99 PHE A CA 1
ATOM 836 C C . PHE A 1 99 ? -7.667 16.259 17.154 1.00 98.19 99 PHE A C 1
ATOM 838 O O . PHE A 1 99 ? -8.355 16.199 18.171 1.00 98.19 99 PHE A O 1
ATOM 845 N N . ASN A 1 100 ? -6.764 17.223 16.962 1.00 97.69 100 ASN A N 1
ATOM 846 C CA . ASN A 1 100 ? -6.435 18.209 17.990 1.00 97.69 100 ASN A CA 1
ATOM 847 C C . ASN A 1 100 ? -7.661 19.028 18.420 1.00 97.69 100 ASN A C 1
ATOM 849 O O . ASN A 1 100 ? -7.973 19.088 19.607 1.00 97.69 100 ASN A O 1
ATOM 853 N N . GLN A 1 101 ? -8.399 19.614 17.470 1.00 98.25 101 GLN A N 1
ATOM 854 C CA . GLN A 1 101 ? -9.552 20.464 17.793 1.00 98.25 101 GLN A CA 1
ATOM 855 C C . GLN A 1 101 ? -10.686 19.695 18.480 1.00 98.25 101 GLN A C 1
ATOM 857 O O . GLN A 1 101 ? -11.351 20.229 19.368 1.00 98.25 101 GLN A O 1
ATOM 862 N N . PHE A 1 102 ? -10.952 18.453 18.069 1.00 98.31 102 PHE A N 1
ATOM 863 C CA . PHE A 1 102 ? -12.008 17.642 18.679 1.00 98.31 102 PHE A CA 1
ATOM 864 C C . PHE A 1 102 ? -11.597 17.127 20.061 1.00 98.31 102 PHE A C 1
ATOM 866 O O . PHE A 1 102 ? -12.442 17.074 20.956 1.00 98.31 102 PHE A O 1
ATOM 873 N N . ASN A 1 103 ? -10.312 16.835 20.263 1.00 97.31 103 ASN A N 1
ATOM 874 C CA . ASN A 1 103 ? -9.772 16.490 21.572 1.00 97.31 103 ASN A CA 1
ATOM 875 C C . ASN A 1 103 ? -9.843 17.668 22.558 1.00 97.31 103 ASN A C 1
ATOM 877 O O . ASN A 1 103 ? -10.345 17.506 23.666 1.00 97.31 103 ASN A O 1
ATOM 881 N N . GLU A 1 104 ? -9.437 18.875 22.144 1.00 97.88 104 GLU A N 1
ATOM 882 C CA . GLU A 1 104 ? -9.538 20.097 22.966 1.00 97.88 104 GLU A CA 1
ATOM 883 C C . GLU A 1 104 ? -10.981 20.411 23.383 1.00 97.88 104 GLU A C 1
ATOM 885 O O . GLU A 1 104 ? -11.228 20.947 24.462 1.00 97.88 104 GLU A O 1
ATOM 890 N N . ARG A 1 105 ? -11.950 20.049 22.538 1.00 97.94 105 ARG A N 1
ATOM 891 C CA . ARG A 1 105 ? -13.387 20.197 22.809 1.00 97.94 105 ARG A CA 1
ATOM 892 C C . ARG A 1 105 ? -13.980 19.034 23.603 1.00 97.94 105 ARG A C 1
ATOM 894 O O . ARG A 1 105 ? -15.196 18.986 23.772 1.00 97.94 105 ARG A O 1
ATOM 901 N N . GLU A 1 106 ? -13.142 18.101 24.048 1.00 97.56 106 GLU A N 1
ATOM 902 C CA . GLU A 1 106 ? -13.518 16.888 24.771 1.00 97.56 106 GLU A CA 1
ATOM 903 C C . GLU A 1 106 ? -14.622 16.088 24.064 1.00 97.56 106 GLU A C 1
ATOM 905 O O . GLU A 1 106 ? -15.476 15.482 24.713 1.00 97.56 106 GLU A O 1
ATOM 910 N N . HIS A 1 107 ? -14.609 16.090 22.724 1.00 98.38 107 HIS A N 1
ATOM 911 C CA . HIS A 1 107 ? -15.655 15.498 21.889 1.00 98.38 107 HIS A CA 1
ATOM 912 C C . HIS A 1 107 ? -16.024 14.080 22.335 1.00 98.38 107 HIS A C 1
ATOM 914 O O . HIS A 1 107 ? -17.203 13.741 22.439 1.00 98.38 107 HIS A O 1
ATOM 920 N N . ASP A 1 108 ? -15.015 13.265 22.643 1.00 98.12 108 ASP A N 1
ATOM 921 C CA . ASP A 1 108 ? -15.209 11.858 22.974 1.00 98.12 108 ASP A CA 1
ATOM 922 C C . ASP A 1 108 ? -16.025 11.665 24.259 1.00 98.12 108 ASP A C 1
ATOM 924 O O . ASP A 1 108 ? -16.800 10.716 24.337 1.00 98.12 108 ASP A O 1
ATOM 928 N N . LYS A 1 109 ? -15.965 12.592 25.228 1.00 97.69 109 LYS A N 1
ATOM 929 C CA . LYS A 1 109 ? -16.795 12.522 26.447 1.00 97.69 109 LYS A CA 1
ATOM 930 C C . LYS A 1 109 ? -18.289 12.668 26.158 1.00 97.69 109 LYS A C 1
ATOM 932 O O . LYS A 1 109 ? -19.108 12.221 26.956 1.00 97.69 109 LYS A O 1
ATOM 937 N N . GLY A 1 110 ? -18.639 13.301 25.038 1.00 97.25 110 GLY A N 1
ATOM 938 C CA . GLY A 1 110 ? -20.018 13.465 24.586 1.00 97.25 110 GLY A CA 1
ATOM 939 C C . GLY A 1 110 ? -20.582 12.249 23.847 1.00 97.25 110 GLY A C 1
ATOM 940 O O . GLY A 1 110 ? -21.767 12.247 23.521 1.00 97.25 110 GLY A O 1
ATOM 941 N N . LEU A 1 111 ? -19.767 11.227 23.562 1.00 98.19 111 LEU A N 1
ATOM 942 C CA . LEU A 1 111 ? -20.223 10.038 22.849 1.00 98.19 111 LEU A CA 1
ATOM 943 C C . LEU A 1 111 ? -21.061 9.130 23.749 1.00 98.19 111 LEU A C 1
ATOM 945 O O . LEU A 1 111 ? -20.703 8.833 24.890 1.00 98.19 111 LEU A O 1
ATOM 949 N N . GLU A 1 112 ? -22.150 8.601 23.195 1.00 98.06 112 GLU A N 1
ATOM 950 C CA . GLU A 1 112 ? -22.945 7.596 23.889 1.00 98.06 112 GLU A CA 1
ATOM 951 C C . GLU A 1 112 ? -22.126 6.309 24.112 1.00 98.06 112 GLU A C 1
ATOM 953 O O . GLU A 1 112 ? -21.513 5.788 23.172 1.00 98.06 112 GLU A O 1
ATOM 958 N N . PRO A 1 113 ? -22.155 5.699 25.313 1.00 96.44 113 PRO A N 1
ATOM 959 C CA . PRO A 1 113 ? -21.393 4.478 25.587 1.00 96.44 113 PRO A CA 1
ATOM 960 C C . PRO A 1 113 ? -21.723 3.293 24.664 1.00 96.44 113 PRO A C 1
ATOM 962 O O . PRO A 1 113 ? -20.892 2.393 24.491 1.00 96.44 113 PRO A O 1
ATOM 965 N N . GLN A 1 114 ? -22.932 3.253 24.095 1.00 97.81 114 GLN A N 1
ATOM 966 C CA . GLN A 1 114 ? -23.331 2.251 23.103 1.00 97.81 114 GLN A CA 1
ATOM 967 C C . GLN A 1 114 ? -22.640 2.486 21.755 1.00 97.81 114 GLN A C 1
ATOM 969 O O . GLN A 1 114 ? -22.176 1.532 21.125 1.00 97.81 114 GLN A O 1
ATOM 974 N N . TRP A 1 115 ? -22.511 3.747 21.340 1.00 98.50 115 TRP A N 1
ATOM 975 C CA . TRP A 1 115 ? -21.774 4.103 20.135 1.00 98.50 115 TRP A CA 1
ATOM 976 C C . TRP A 1 115 ? -20.301 3.720 20.252 1.00 98.50 115 TRP A C 1
ATOM 978 O O . TRP A 1 115 ? -19.749 3.097 19.352 1.00 98.50 115 TRP A O 1
ATOM 988 N N . VAL A 1 116 ? -19.679 3.961 21.405 1.00 98.44 116 VAL A N 1
ATOM 989 C CA . VAL A 1 116 ? -18.284 3.551 21.624 1.00 98.44 116 VAL A CA 1
ATOM 990 C C . VAL A 1 116 ? -18.122 2.033 21.607 1.00 98.44 116 VAL A C 1
ATOM 992 O O . VAL A 1 116 ? -17.150 1.528 21.055 1.00 98.44 116 VAL A O 1
ATOM 995 N N . GLY A 1 117 ? -19.095 1.287 22.141 1.00 98.38 117 GLY A N 1
ATOM 996 C CA . GLY A 1 117 ? -19.122 -0.172 21.992 1.00 98.38 117 GLY A CA 1
ATOM 997 C C . GLY A 1 117 ? -19.211 -0.611 20.526 1.00 98.38 117 GLY A C 1
ATOM 998 O O . GLY A 1 117 ? -18.583 -1.590 20.133 1.00 98.38 117 GLY A O 1
ATOM 999 N N . THR A 1 118 ? -19.932 0.149 19.699 1.00 98.56 118 THR A N 1
ATOM 1000 C CA . THR A 1 118 ? -19.974 -0.066 18.248 1.00 98.56 118 THR A CA 1
ATOM 1001 C C . THR A 1 118 ? -18.601 0.203 17.629 1.00 98.56 118 THR A C 1
ATOM 1003 O O . THR A 1 118 ? -18.079 -0.658 16.930 1.00 98.56 118 THR A O 1
ATOM 1006 N N . LEU A 1 119 ? -17.952 1.325 17.952 1.00 98.69 119 LEU A N 1
ATOM 1007 C CA . LEU A 1 119 ? -16.605 1.638 17.458 1.00 98.69 119 LEU A CA 1
ATOM 1008 C C . LEU A 1 119 ? -15.565 0.575 17.854 1.00 98.69 119 LEU A C 1
ATOM 1010 O O . LEU A 1 119 ? -14.785 0.148 17.004 1.00 98.69 119 LEU A O 1
ATOM 1014 N N . ALA A 1 120 ? -15.591 0.098 19.100 1.00 98.62 120 ALA A N 1
ATOM 1015 C CA . ALA A 1 120 ? -14.700 -0.964 19.573 1.00 98.62 120 ALA A CA 1
ATOM 1016 C C . ALA A 1 120 ? -14.883 -2.283 18.797 1.00 98.62 120 ALA A C 1
ATOM 1018 O O . ALA A 1 120 ? -13.926 -3.018 18.575 1.00 98.62 120 ALA A O 1
ATOM 1019 N N . ARG A 1 121 ? -16.115 -2.577 18.360 1.00 98.44 121 ARG A N 1
ATOM 1020 C CA . ARG A 1 121 ? -16.450 -3.811 17.640 1.00 98.44 121 ARG A CA 1
ATOM 1021 C C . ARG A 1 121 ? -16.226 -3.720 16.129 1.00 98.44 121 ARG A C 1
ATOM 1023 O O . ARG A 1 121 ? -15.796 -4.701 15.534 1.00 98.44 121 ARG A O 1
ATOM 1030 N N . ILE A 1 122 ? -16.557 -2.593 15.491 1.00 98.25 122 ILE A N 1
ATOM 1031 C CA . ILE A 1 122 ? -16.610 -2.489 14.017 1.00 98.25 122 ILE A CA 1
ATOM 1032 C C . ILE A 1 122 ? -15.715 -1.403 13.401 1.00 98.25 122 ILE A C 1
ATOM 1034 O O . ILE A 1 122 ? -15.573 -1.381 12.184 1.00 98.25 122 ILE A O 1
ATOM 1038 N N . TYR A 1 123 ? -15.086 -0.528 14.194 1.00 98.81 123 TYR A N 1
ATOM 1039 C CA . TYR A 1 123 ? -14.128 0.466 13.688 1.00 98.81 123 TYR A CA 1
ATOM 1040 C C . TYR A 1 123 ? -12.684 0.082 14.023 1.00 98.81 123 TYR A C 1
ATOM 1042 O O . TYR A 1 123 ? -11.873 -0.107 13.118 1.00 98.81 123 TYR A O 1
ATOM 1050 N N . THR A 1 124 ? -12.351 -0.087 15.307 1.00 98.81 124 THR A N 1
ATOM 1051 C CA . THR A 1 124 ? -10.954 -0.290 15.731 1.00 98.81 124 THR A CA 1
ATOM 1052 C C . THR A 1 124 ? -10.314 -1.592 15.220 1.00 98.81 124 THR A C 1
ATOM 1054 O O . THR A 1 124 ? -9.111 -1.560 14.925 1.00 98.81 124 THR A O 1
ATOM 1057 N N . PRO A 1 125 ? -11.047 -2.711 14.992 1.00 98.88 125 PRO A N 1
ATOM 1058 C CA . PRO A 1 125 ? -10.470 -3.889 14.338 1.00 98.88 125 PRO A CA 1
ATOM 1059 C C . PRO A 1 125 ? -10.140 -3.687 12.860 1.00 98.88 125 PRO A C 1
ATOM 1061 O O . PRO A 1 125 ? -9.354 -4.455 12.305 1.00 98.88 125 PRO A O 1
ATOM 1064 N N . GLY A 1 126 ? -10.627 -2.606 12.240 1.00 98.75 126 GLY A N 1
ATOM 1065 C CA . GLY A 1 126 ? -10.273 -2.224 10.873 1.00 98.75 126 GLY A CA 1
ATOM 1066 C C . GLY A 1 126 ? -8.764 -2.097 10.644 1.00 98.75 126 GLY A C 1
ATOM 1067 O O . GLY A 1 126 ? -8.309 -2.283 9.519 1.00 98.75 126 GLY A O 1
ATOM 1068 N N . ARG A 1 127 ? -7.954 -1.902 11.699 1.00 98.75 127 ARG A N 1
ATOM 1069 C CA . ARG A 1 127 ? -6.485 -1.919 11.599 1.00 98.75 127 ARG A CA 1
ATOM 1070 C C . ARG A 1 127 ? -5.927 -3.212 10.989 1.00 98.75 127 ARG A C 1
ATOM 1072 O O . ARG A 1 127 ? -4.928 -3.144 10.282 1.00 98.75 127 ARG A O 1
ATOM 1079 N N . TYR A 1 128 ? -6.558 -4.367 11.227 1.00 98.88 128 TYR A N 1
ATOM 1080 C CA . TYR A 1 128 ? -6.126 -5.645 10.644 1.00 98.88 128 TYR A CA 1
ATOM 1081 C C . TYR A 1 128 ? -6.410 -5.686 9.144 1.00 98.88 128 TYR A C 1
ATOM 1083 O O . TYR A 1 128 ? -5.543 -6.074 8.365 1.00 98.88 128 TYR A O 1
ATOM 1091 N N . LEU A 1 129 ? -7.585 -5.203 8.735 1.00 98.88 129 LEU A N 1
ATOM 1092 C CA . LEU A 1 129 ? -7.944 -5.066 7.328 1.00 98.88 129 LEU A CA 1
ATOM 1093 C C . LEU A 1 129 ? -7.009 -4.085 6.605 1.00 98.88 129 LEU A C 1
ATOM 1095 O O . LEU A 1 129 ? -6.481 -4.414 5.547 1.00 98.88 129 LEU A O 1
ATOM 1099 N N . PHE A 1 130 ? -6.738 -2.914 7.186 1.00 98.94 130 PHE A N 1
ATOM 1100 C CA . PHE A 1 130 ? -5.818 -1.937 6.594 1.00 98.94 130 PHE A CA 1
ATOM 1101 C C . PHE A 1 130 ? -4.382 -2.463 6.509 1.00 98.94 130 PHE A C 1
ATOM 1103 O O . PHE A 1 130 ? -3.709 -2.227 5.507 1.00 98.94 130 PHE A O 1
ATOM 1110 N N . HIS A 1 131 ? -3.925 -3.246 7.492 1.00 98.94 131 HIS A N 1
ATOM 1111 C CA . HIS A 1 131 ? -2.627 -3.911 7.390 1.00 98.94 131 HIS A CA 1
ATOM 1112 C C . HIS A 1 131 ? -2.610 -4.984 6.293 1.00 98.94 131 HIS A C 1
ATOM 1114 O O . HIS A 1 131 ? -1.643 -5.080 5.543 1.00 98.94 131 HIS A O 1
ATOM 1120 N N . ALA A 1 132 ? -3.689 -5.755 6.138 1.00 98.94 132 ALA A N 1
ATOM 1121 C CA . ALA A 1 132 ? -3.797 -6.726 5.054 1.00 98.94 132 ALA A CA 1
ATOM 1122 C C . ALA A 1 132 ? -3.768 -6.045 3.671 1.00 98.94 132 ALA A C 1
ATOM 1124 O O . ALA A 1 132 ? -3.106 -6.533 2.757 1.00 98.94 132 ALA A O 1
ATOM 1125 N N . LEU A 1 133 ? -4.412 -4.882 3.522 1.00 98.88 133 LEU A N 1
ATOM 1126 C CA . LEU A 1 133 ? -4.335 -4.068 2.302 1.00 98.88 133 LEU A CA 1
ATOM 1127 C C . LEU A 1 133 ? -2.923 -3.519 2.056 1.00 98.88 133 LEU A C 1
ATOM 1129 O O . LEU A 1 133 ? -2.450 -3.530 0.918 1.00 98.88 133 LEU A O 1
ATOM 1133 N N . GLN A 1 134 ? -2.225 -3.094 3.113 1.00 98.88 134 GLN A N 1
ATOM 1134 C CA . GLN A 1 134 ? -0.826 -2.676 3.036 1.00 98.88 134 GLN A CA 1
ATOM 1135 C C . GLN A 1 134 ? 0.065 -3.820 2.535 1.00 98.88 134 GLN A C 1
ATOM 1137 O O . GLN A 1 134 ? 0.852 -3.620 1.612 1.00 98.88 134 GLN A O 1
ATOM 1142 N N . MET A 1 135 ? -0.080 -5.020 3.107 1.00 98.94 135 MET A N 1
ATOM 1143 C CA . MET A 1 135 ? 0.666 -6.216 2.705 1.00 98.94 135 MET A CA 1
ATOM 1144 C C . MET A 1 135 ? 0.373 -6.609 1.252 1.00 98.94 135 MET A C 1
ATOM 1146 O O . MET A 1 135 ? 1.306 -6.855 0.491 1.00 98.94 135 MET A O 1
ATOM 1150 N N . ALA A 1 136 ? -0.900 -6.617 0.846 1.00 98.81 136 ALA A N 1
ATOM 1151 C CA . ALA A 1 136 ? -1.298 -6.937 -0.524 1.00 98.81 136 ALA A CA 1
ATOM 1152 C C . ALA A 1 136 ? -0.734 -5.924 -1.535 1.00 98.81 136 ALA A C 1
ATOM 1154 O O . ALA A 1 136 ? -0.174 -6.307 -2.561 1.00 98.81 136 ALA A O 1
ATOM 1155 N N . SER A 1 137 ? -0.803 -4.629 -1.216 1.00 98.88 137 SER A N 1
ATOM 1156 C CA . SER A 1 137 ? -0.245 -3.565 -2.061 1.00 98.88 137 SER A CA 1
ATOM 1157 C C . SER A 1 137 ? 1.280 -3.672 -2.169 1.00 98.88 137 SER A C 1
ATOM 1159 O O . SER A 1 137 ? 1.833 -3.520 -3.256 1.00 98.88 137 SER A O 1
ATOM 1161 N N . ALA A 1 138 ? 1.967 -4.000 -1.071 1.00 98.81 138 ALA A N 1
ATOM 1162 C CA . ALA A 1 138 ? 3.410 -4.242 -1.073 1.00 98.81 138 ALA A CA 1
ATOM 1163 C C . ALA A 1 138 ? 3.793 -5.487 -1.895 1.00 98.81 138 ALA A C 1
ATOM 1165 O O . ALA A 1 138 ? 4.815 -5.481 -2.583 1.00 98.81 138 ALA A O 1
ATOM 1166 N N . TYR A 1 139 ? 2.963 -6.535 -1.887 1.00 98.88 139 TYR A N 1
ATOM 1167 C CA . TYR A 1 139 ? 3.178 -7.699 -2.744 1.00 98.88 139 TYR A CA 1
ATOM 1168 C C . TYR A 1 139 ? 3.029 -7.343 -4.234 1.00 98.88 139 TYR A C 1
ATOM 1170 O O . TYR A 1 139 ? 3.901 -7.662 -5.044 1.00 98.88 139 TYR A O 1
ATOM 1178 N N . LEU A 1 140 ? 1.986 -6.594 -4.602 1.00 98.69 140 LEU A N 1
ATOM 1179 C CA . LEU A 1 140 ? 1.823 -6.108 -5.975 1.00 98.69 140 LEU A CA 1
ATOM 1180 C C . LEU A 1 140 ? 2.989 -5.200 -6.400 1.00 98.69 140 LEU A C 1
ATOM 1182 O O . LEU A 1 140 ? 3.504 -5.320 -7.513 1.00 98.69 140 LEU A O 1
ATOM 1186 N N . GLN A 1 141 ? 3.458 -4.333 -5.498 1.00 98.62 141 GLN A N 1
ATOM 1187 C CA . GLN A 1 141 ? 4.625 -3.487 -5.728 1.00 98.62 141 GLN A CA 1
ATOM 1188 C C . GLN A 1 141 ? 5.835 -4.330 -6.160 1.00 98.62 141 GLN A C 1
ATOM 1190 O O . GLN A 1 141 ? 6.409 -4.059 -7.214 1.00 98.62 141 GLN A O 1
ATOM 1195 N N . GLN A 1 142 ? 6.208 -5.365 -5.399 1.00 98.25 142 GLN A N 1
ATOM 1196 C CA . GLN A 1 142 ? 7.377 -6.190 -5.734 1.00 98.25 142 GLN A CA 1
ATOM 1197 C C . GLN A 1 142 ? 7.188 -7.038 -7.003 1.00 98.25 142 GLN A C 1
ATOM 1199 O O . GLN A 1 142 ? 8.180 -7.330 -7.677 1.00 98.25 142 GLN A O 1
ATOM 1204 N N . MET A 1 143 ? 5.955 -7.454 -7.319 1.00 98.69 143 MET A N 1
ATOM 1205 C CA . MET A 1 143 ? 5.689 -8.415 -8.395 1.00 98.69 143 MET A CA 1
ATOM 1206 C C . MET A 1 143 ? 5.313 -7.778 -9.732 1.00 98.69 143 MET A C 1
ATOM 1208 O O . MET A 1 143 ? 5.466 -8.433 -10.756 1.00 98.69 143 MET A O 1
ATOM 1212 N N . SER A 1 144 ? 4.880 -6.518 -9.758 1.00 98.19 144 SER A N 1
ATOM 1213 C CA . SER A 1 144 ? 4.492 -5.829 -10.997 1.00 98.19 144 SER A CA 1
ATOM 1214 C C . SER A 1 144 ? 5.605 -5.807 -12.078 1.00 98.19 144 SER A C 1
ATOM 1216 O O . SER A 1 144 ? 6.798 -5.762 -11.761 1.00 98.19 144 SER A O 1
ATOM 1218 N N . PRO A 1 145 ? 5.260 -5.820 -13.383 1.00 98.50 145 PRO A N 1
ATOM 1219 C CA . PRO A 1 145 ? 6.213 -5.909 -14.495 1.00 98.50 145 PRO A CA 1
ATOM 1220 C C . PRO A 1 145 ? 6.679 -4.553 -15.031 1.00 98.50 145 PRO A C 1
ATOM 1222 O O . PRO A 1 145 ? 7.466 -4.508 -15.974 1.00 98.50 145 PRO A O 1
ATOM 1225 N N . ALA A 1 146 ? 6.215 -3.441 -14.462 1.00 98.81 146 ALA A N 1
ATOM 1226 C CA . ALA A 1 146 ? 6.659 -2.109 -14.850 1.00 98.81 146 ALA A CA 1
ATOM 1227 C C . ALA A 1 146 ? 6.787 -1.195 -13.637 1.00 98.81 146 ALA A C 1
ATOM 1229 O O . ALA A 1 146 ? 5.924 -1.177 -12.762 1.00 98.81 146 ALA A O 1
ATOM 1230 N N . SER A 1 147 ? 7.835 -0.370 -13.631 1.00 98.81 147 SER A N 1
ATOM 1231 C CA . SER A 1 147 ? 8.143 0.516 -12.503 1.00 98.81 147 SER A CA 1
ATOM 1232 C C . SER A 1 147 ? 7.065 1.571 -12.252 1.00 98.81 147 SER A C 1
ATOM 1234 O O . SER A 1 147 ? 6.892 2.022 -11.126 1.00 98.81 147 SER A O 1
ATOM 1236 N N . THR A 1 148 ? 6.300 1.956 -13.273 1.00 98.88 148 THR A N 1
ATOM 1237 C CA . THR A 1 148 ? 5.166 2.870 -13.103 1.00 98.88 148 THR A CA 1
ATOM 1238 C C . THR A 1 148 ? 3.985 2.209 -12.387 1.00 98.88 148 THR A C 1
ATOM 1240 O O . THR A 1 148 ? 3.342 2.875 -11.586 1.00 98.88 148 THR A O 1
ATOM 1243 N N . ILE A 1 149 ? 3.750 0.906 -12.589 1.00 98.88 149 ILE A N 1
ATOM 1244 C CA . ILE A 1 149 ? 2.750 0.122 -11.837 1.00 98.88 149 ILE A CA 1
ATOM 1245 C C . ILE A 1 149 ? 3.236 -0.086 -10.396 1.00 98.88 149 ILE A C 1
ATOM 1247 O O . ILE A 1 149 ? 2.492 0.154 -9.445 1.00 98.88 149 ILE A O 1
ATOM 1251 N N . THR A 1 150 ? 4.518 -0.448 -10.236 1.00 98.88 150 THR A N 1
ATOM 1252 C CA . THR A 1 150 ? 5.207 -0.560 -8.939 1.00 98.88 150 THR A CA 1
ATOM 1253 C C . THR A 1 150 ? 5.003 0.693 -8.087 1.00 98.88 150 THR A C 1
ATOM 1255 O O . THR A 1 150 ? 4.688 0.583 -6.906 1.00 98.88 150 THR A O 1
ATOM 1258 N N . ASN A 1 151 ? 5.163 1.884 -8.673 1.00 98.88 151 ASN A N 1
ATOM 1259 C CA . ASN A 1 151 ? 5.041 3.146 -7.946 1.00 98.88 151 ASN A CA 1
ATOM 1260 C C . ASN A 1 151 ? 3.611 3.403 -7.450 1.00 98.88 151 ASN A C 1
ATOM 1262 O O . ASN A 1 151 ? 3.447 3.800 -6.299 1.00 98.88 151 ASN A O 1
ATOM 1266 N N . CYS A 1 152 ? 2.584 3.127 -8.263 1.00 98.94 152 CYS A N 1
ATOM 1267 C CA . CYS A 1 152 ? 1.189 3.238 -7.821 1.00 98.94 152 CYS A CA 1
ATOM 1268 C C . CYS A 1 152 ? 0.915 2.315 -6.625 1.00 98.94 152 CYS A C 1
ATOM 1270 O O . CYS A 1 152 ? 0.389 2.757 -5.605 1.00 98.94 152 CYS A O 1
ATOM 1272 N N . ALA A 1 153 ? 1.347 1.052 -6.709 1.00 98.88 153 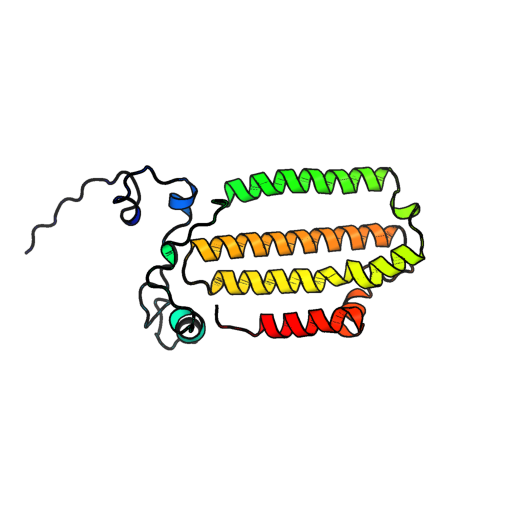ALA A N 1
ATOM 1273 C CA . ALA A 1 153 ? 1.214 0.097 -5.612 1.00 98.88 153 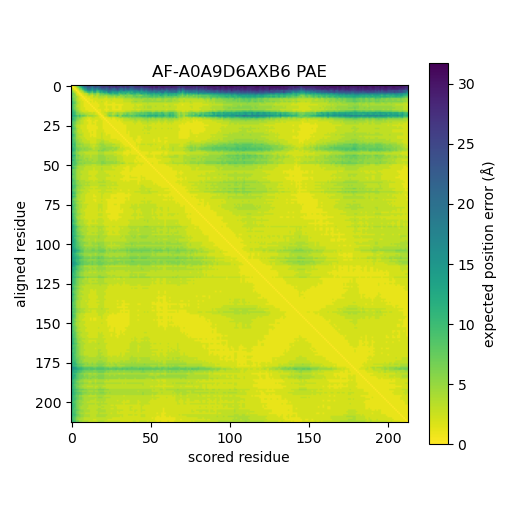ALA A CA 1
ATOM 1274 C C . ALA A 1 153 ? 2.004 0.522 -4.357 1.00 98.88 153 ALA A C 1
ATOM 1276 O O . ALA A 1 153 ? 1.526 0.336 -3.238 1.00 98.88 153 ALA A O 1
ATOM 1277 N N . ALA A 1 154 ? 3.177 1.147 -4.522 1.00 98.81 154 ALA A N 1
ATOM 1278 C CA . ALA A 1 154 ? 3.967 1.683 -3.413 1.00 98.81 154 ALA A CA 1
ATOM 1279 C C . ALA A 1 154 ? 3.231 2.810 -2.669 1.00 98.81 154 ALA A C 1
ATOM 1281 O O . ALA A 1 154 ? 3.165 2.793 -1.438 1.00 98.81 154 ALA A O 1
ATOM 1282 N N . PHE A 1 155 ? 2.654 3.773 -3.396 1.00 98.88 155 PHE A N 1
ATOM 1283 C CA . PHE A 1 155 ? 1.874 4.852 -2.784 1.00 98.88 155 PHE A CA 1
ATOM 1284 C C . PHE A 1 155 ? 0.594 4.321 -2.130 1.00 98.88 155 PHE A C 1
ATOM 1286 O O . PHE A 1 155 ? 0.303 4.688 -0.995 1.00 98.88 155 PHE A O 1
ATOM 1293 N N . GLN A 1 156 ? -0.085 3.350 -2.747 1.00 98.88 156 GLN A N 1
ATOM 1294 C CA . GLN A 1 156 ? -1.244 2.686 -2.143 1.00 98.88 156 GLN A CA 1
ATOM 1295 C C . GLN A 1 156 ? -0.893 1.926 -0.849 1.00 98.88 156 GLN A C 1
ATOM 1297 O O . GLN A 1 156 ? -1.664 1.929 0.116 1.00 98.88 156 GLN A O 1
ATOM 1302 N N . ALA A 1 157 ? 0.279 1.283 -0.789 1.00 98.81 157 ALA A N 1
ATOM 1303 C CA . ALA A 1 157 ? 0.760 0.647 0.435 1.00 98.81 157 ALA A CA 1
ATOM 1304 C C . ALA A 1 157 ? 1.006 1.686 1.544 1.00 98.81 157 ALA A C 1
ATOM 1306 O O . ALA A 1 157 ? 0.663 1.449 2.706 1.00 98.81 157 ALA A O 1
ATOM 1307 N N . ALA A 1 158 ? 1.550 2.854 1.191 1.00 98.81 158 ALA A N 1
ATOM 1308 C CA . ALA A 1 158 ? 1.731 3.963 2.123 1.00 98.81 158 ALA A CA 1
ATOM 1309 C C . ALA A 1 158 ? 0.387 4.551 2.599 1.00 98.81 158 ALA A C 1
ATOM 1311 O O . ALA A 1 158 ? 0.239 4.823 3.791 1.00 98.81 158 ALA A O 1
ATOM 1312 N N . ASP A 1 159 ? -0.615 4.666 1.726 1.00 98.94 159 ASP A N 1
ATOM 1313 C CA . ASP A 1 159 ? -1.976 5.080 2.098 1.00 98.94 159 ASP A CA 1
ATOM 1314 C C . ASP A 1 159 ? -2.661 4.071 3.028 1.00 98.94 159 ASP A C 1
ATOM 1316 O O . ASP A 1 159 ? -3.280 4.445 4.024 1.00 98.94 159 ASP A O 1
ATOM 1320 N N . SER A 1 160 ? -2.481 2.774 2.777 1.00 98.88 160 SER A N 1
ATOM 1321 C CA . SER A 1 160 ? -3.000 1.724 3.663 1.00 98.88 160 SER A CA 1
ATOM 1322 C C . SER A 1 160 ? -2.375 1.814 5.064 1.00 98.88 160 SER A C 1
ATOM 1324 O O . SER A 1 160 ? -3.069 1.692 6.077 1.00 98.88 160 SER A O 1
ATOM 1326 N N . MET A 1 161 ? -1.071 2.112 5.141 1.00 98.75 161 MET A N 1
ATOM 1327 C CA . MET A 1 161 ? -0.381 2.380 6.409 1.00 98.75 161 MET A CA 1
ATOM 1328 C C . MET A 1 161 ? -0.889 3.660 7.092 1.00 98.75 161 MET A C 1
ATOM 1330 O O . MET A 1 161 ? -1.002 3.709 8.321 1.00 98.75 161 MET A O 1
ATOM 1334 N N . ARG A 1 162 ? -1.218 4.699 6.317 1.00 98.81 162 ARG A N 1
ATOM 1335 C CA . ARG A 1 162 ? -1.818 5.945 6.817 1.00 98.81 162 ARG A CA 1
ATOM 1336 C C . ARG A 1 162 ? -3.168 5.669 7.490 1.00 98.81 162 ARG A C 1
ATOM 1338 O O . ARG A 1 162 ? -3.358 6.064 8.639 1.00 98.81 162 ARG A O 1
ATOM 1345 N N . TRP A 1 163 ? -4.062 4.914 6.849 1.00 98.88 163 TRP A N 1
ATOM 1346 C CA . TRP A 1 163 ? -5.365 4.544 7.429 1.00 98.88 163 TRP A CA 1
ATOM 1347 C C . TRP A 1 163 ? -5.227 3.689 8.692 1.00 98.88 163 TRP A C 1
ATOM 1349 O O . TRP A 1 163 ? -5.923 3.911 9.690 1.00 98.88 163 TRP A O 1
ATOM 1359 N N . LEU A 1 164 ? -4.285 2.741 8.683 1.00 98.75 164 LEU A N 1
ATOM 1360 C CA . LEU A 1 164 ? -3.924 1.968 9.869 1.00 98.75 164 LEU A CA 1
ATOM 1361 C C . LEU A 1 164 ? -3.487 2.884 11.017 1.00 98.75 164 LEU A C 1
ATOM 1363 O O . LEU A 1 164 ? -3.940 2.709 12.149 1.00 98.75 164 LEU A O 1
ATOM 1367 N N . SER A 1 165 ? -2.649 3.879 10.725 1.00 98.75 165 SER A N 1
ATOM 1368 C CA . SER A 1 165 ? -2.121 4.815 11.721 1.00 98.75 165 SER A CA 1
ATOM 1369 C C . SER A 1 165 ? -3.222 5.694 12.319 1.00 98.75 165 SER A C 1
ATOM 1371 O O . SER A 1 165 ? -3.268 5.860 13.537 1.00 98.75 165 SER A O 1
ATOM 1373 N N . HIS A 1 166 ? -4.169 6.183 11.508 1.00 98.81 166 HIS A N 1
ATOM 1374 C CA . HIS A 1 166 ? -5.353 6.904 12.003 1.00 98.81 166 HIS A CA 1
ATOM 1375 C C . HIS A 1 166 ? -6.216 6.037 12.911 1.00 98.81 166 HIS A C 1
ATOM 1377 O O . HIS A 1 166 ? -6.637 6.472 13.985 1.00 98.81 166 HIS A O 1
ATOM 1383 N N . THR A 1 167 ? -6.449 4.790 12.500 1.00 98.88 167 THR A N 1
ATOM 1384 C CA . THR A 1 167 ? -7.233 3.831 13.281 1.00 98.88 167 THR A CA 1
ATOM 1385 C C . THR A 1 167 ? -6.565 3.570 14.624 1.00 98.88 167 THR A C 1
ATOM 1387 O O . THR A 1 167 ? -7.231 3.632 15.655 1.00 98.88 167 THR A O 1
ATOM 1390 N N . ALA A 1 168 ? -5.248 3.353 14.643 1.00 98.81 168 ALA A N 1
ATOM 1391 C CA . ALA A 1 168 ? -4.479 3.155 15.869 1.00 98.81 168 ALA A CA 1
ATOM 1392 C C . ALA A 1 168 ? -4.514 4.392 16.782 1.00 98.81 168 ALA A C 1
ATOM 1394 O O . ALA A 1 168 ? -4.785 4.258 17.977 1.00 98.81 168 ALA A O 1
ATOM 1395 N N . TYR A 1 169 ? -4.311 5.589 16.222 1.00 98.81 169 TYR A N 1
ATOM 1396 C CA . TYR A 1 169 ? -4.355 6.847 16.970 1.00 98.81 169 TYR A CA 1
ATOM 1397 C C . TYR A 1 169 ? -5.715 7.040 17.651 1.00 98.81 169 TYR A C 1
ATOM 1399 O O . TYR A 1 169 ? -5.789 7.177 18.872 1.00 98.81 169 TYR A O 1
ATOM 1407 N N . ARG A 1 170 ? -6.810 6.944 16.884 1.00 98.75 170 ARG A N 1
ATOM 1408 C CA . ARG A 1 170 ? -8.171 7.103 17.418 1.00 98.75 170 ARG A CA 1
ATOM 1409 C C . ARG A 1 170 ? -8.582 5.9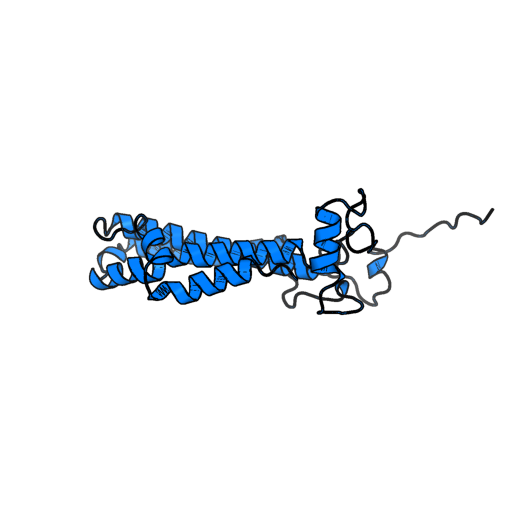82 18.362 1.00 98.75 170 ARG A C 1
ATOM 1411 O O . ARG A 1 170 ? -9.289 6.249 19.327 1.00 98.75 170 ARG A O 1
ATOM 1418 N N . THR A 1 171 ? -8.109 4.753 18.141 1.00 98.81 171 THR A N 1
ATOM 1419 C CA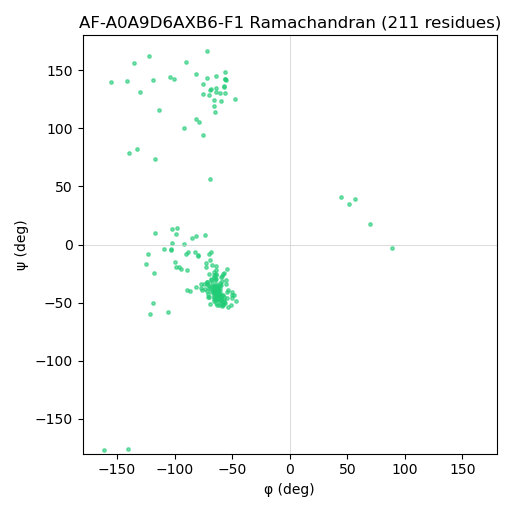 . THR A 1 171 ? -8.294 3.652 19.102 1.00 98.81 171 THR A CA 1
ATOM 1420 C C . THR A 1 171 ? -7.712 4.039 20.456 1.00 98.81 171 THR A C 1
ATOM 1422 O O . THR A 1 171 ? -8.391 3.912 21.474 1.00 98.81 171 THR A O 1
ATOM 1425 N N . LYS A 1 172 ? -6.478 4.563 20.471 1.00 98.69 172 LYS A N 1
ATOM 1426 C CA . LYS A 1 172 ? -5.823 4.970 21.714 1.00 98.69 172 LYS A CA 1
ATOM 1427 C C . LYS A 1 172 ? -6.531 6.147 22.379 1.00 98.69 172 LYS A C 1
ATOM 1429 O O . LYS A 1 172 ? -6.737 6.119 23.585 1.00 98.69 172 LYS A O 1
ATOM 1434 N N . GLU A 1 173 ? -6.903 7.161 21.611 1.00 98.25 173 GLU A N 1
ATOM 1435 C CA . GLU A 1 173 ? -7.563 8.361 22.130 1.00 98.25 173 GLU A CA 1
ATOM 1436 C C . GLU A 1 173 ? -8.932 8.039 22.755 1.00 98.25 173 GLU A C 1
ATOM 1438 O O . GLU A 1 173 ? -9.198 8.418 23.898 1.00 98.25 173 GLU A O 1
ATOM 1443 N N . LEU A 1 174 ? -9.746 7.209 22.091 1.00 98.56 174 LEU A N 1
ATOM 1444 C CA . LEU A 1 174 ? -11.005 6.709 22.653 1.00 98.56 174 LEU A CA 1
ATOM 1445 C C . LEU A 1 174 ? -10.777 5.895 23.938 1.00 98.56 174 LEU A C 1
ATOM 1447 O O . LEU A 1 174 ? -11.568 5.999 24.880 1.00 98.56 174 LEU A O 1
ATOM 1451 N N . SER A 1 175 ? -9.691 5.112 24.007 1.00 98.25 175 SER A N 1
ATOM 1452 C CA . SER A 1 175 ? -9.359 4.285 25.177 1.00 98.25 175 SER A CA 1
ATOM 1453 C C . SER A 1 175 ? -9.077 5.115 26.434 1.00 98.25 175 SER A C 1
ATOM 1455 O O . SER A 1 175 ? -9.227 4.603 27.543 1.00 98.25 175 SER A O 1
ATOM 1457 N N . LEU A 1 176 ? -8.648 6.374 26.284 1.00 98.06 176 LEU A N 1
ATOM 1458 C CA . LEU A 1 176 ? -8.397 7.271 27.416 1.00 98.06 176 LEU A CA 1
ATOM 1459 C C . LEU A 1 176 ? -9.701 7.729 28.078 1.00 98.06 176 LEU A C 1
ATOM 1461 O O . LEU A 1 176 ? -9.732 7.925 29.291 1.00 98.06 176 LEU A O 1
ATOM 1465 N N . THR A 1 177 ? -10.775 7.862 27.297 1.00 97.88 177 THR A N 1
ATOM 1466 C CA . THR A 1 177 ? -12.096 8.266 27.800 1.00 97.88 177 THR A CA 1
ATOM 1467 C C . THR A 1 177 ? -12.929 7.057 28.240 1.00 97.88 177 THR A C 1
ATOM 1469 O O . THR A 1 177 ? -13.603 7.107 29.268 1.00 97.88 177 THR A O 1
ATOM 1472 N N . PHE A 1 178 ? -12.869 5.946 27.499 1.00 97.88 178 PHE A N 1
ATOM 1473 C CA . PHE A 1 178 ? -13.725 4.772 27.702 1.00 97.88 178 PHE A CA 1
ATOM 1474 C C . PHE A 1 178 ? -12.920 3.526 28.084 1.00 97.88 178 PHE A C 1
ATOM 1476 O O . PHE A 1 178 ? -12.772 2.584 27.305 1.00 97.88 178 PHE A O 1
ATOM 1483 N N . THR A 1 179 ? -12.440 3.498 29.325 1.00 96.62 179 THR A N 1
ATOM 1484 C CA . THR A 1 179 ? -11.524 2.461 29.836 1.00 96.62 179 THR A CA 1
ATOM 1485 C C . THR A 1 179 ? -12.132 1.059 29.951 1.00 96.62 179 THR A C 1
ATOM 1487 O O . THR A 1 179 ? -11.397 0.084 30.023 1.00 96.62 179 THR A O 1
ATOM 1490 N N . SER A 1 180 ? -13.461 0.924 29.946 1.00 95.94 180 SER A N 1
ATOM 1491 C CA . SER A 1 180 ? -14.163 -0.362 30.101 1.00 95.94 180 SER A CA 1
ATOM 1492 C C . SER A 1 180 ? -14.623 -1.002 28.786 1.00 95.94 180 SER A C 1
ATOM 1494 O O . SER A 1 180 ? -15.405 -1.952 28.808 1.00 95.94 180 SER A O 1
ATOM 1496 N N . LYS A 1 181 ? -14.199 -0.469 27.630 1.00 96.19 181 LYS A N 1
ATOM 1497 C CA . LYS A 1 181 ? -14.696 -0.884 26.303 1.00 96.19 181 LYS A CA 1
ATOM 1498 C C . LYS A 1 181 ? -13.757 -1.802 25.513 1.00 96.19 181 LYS A C 1
ATOM 1500 O O . LYS A 1 181 ? -14.103 -2.141 24.387 1.00 96.19 181 LYS A O 1
ATOM 1505 N N . GLY A 1 182 ? -12.602 -2.180 26.066 1.00 97.25 182 GLY A N 1
ATOM 1506 C CA . GLY A 1 182 ? -11.643 -3.076 25.396 1.00 97.25 182 GLY A CA 1
ATOM 1507 C C . GLY A 1 182 ? -10.931 -2.458 24.182 1.00 97.25 182 GLY A C 1
ATOM 1508 O O . GLY A 1 182 ? -10.382 -3.174 23.346 1.00 97.25 182 GLY A O 1
ATOM 1509 N N . LEU A 1 183 ? -10.949 -1.125 24.059 1.00 98.38 183 LEU A N 1
ATOM 1510 C CA . LEU A 1 183 ? -10.289 -0.380 22.982 1.00 98.38 183 LEU A CA 1
ATOM 1511 C C . LEU A 1 183 ? -8.764 -0.527 23.086 1.00 98.38 183 LEU A C 1
ATOM 1513 O O . LEU A 1 183 ? -8.161 -0.102 24.069 1.00 98.38 183 LEU A O 1
ATOM 1517 N N . GLY A 1 184 ? -8.146 -1.082 22.049 1.00 98.00 184 GLY A N 1
ATOM 1518 C CA . GLY A 1 184 ? -6.722 -1.412 21.988 1.00 98.00 184 GLY A CA 1
ATOM 1519 C C . GLY A 1 184 ? -6.375 -2.813 22.501 1.00 98.00 184 GLY A C 1
ATOM 1520 O O . GLY A 1 184 ? -5.212 -3.203 22.412 1.00 98.00 184 GLY A O 1
ATOM 1521 N N . GLU A 1 185 ? -7.353 -3.565 23.008 1.00 98.38 185 GLU A N 1
ATOM 1522 C CA . GLU A 1 185 ? -7.150 -4.868 23.650 1.00 98.38 185 GLU A CA 1
ATOM 1523 C C . GLU A 1 185 ? -7.880 -5.989 22.894 1.00 98.38 185 GLU A C 1
ATOM 1525 O O . GLU A 1 185 ? -7.271 -6.997 22.530 1.00 98.38 185 GLU A O 1
ATOM 1530 N N . ASP A 1 186 ? -9.167 -5.796 22.595 1.00 98.38 186 ASP A N 1
ATOM 1531 C CA . ASP A 1 186 ? -10.053 -6.859 22.103 1.00 98.38 186 ASP A CA 1
ATOM 1532 C C . ASP A 1 186 ? -10.081 -7.005 20.576 1.00 98.38 186 ASP A C 1
ATOM 1534 O O . ASP A 1 186 ? -10.669 -7.953 20.052 1.00 98.38 186 ASP A O 1
ATOM 1538 N N . GLU A 1 187 ? -9.471 -6.100 19.808 1.00 98.81 187 GLU A N 1
ATOM 1539 C CA . GLU A 1 187 ? -9.724 -6.081 18.362 1.00 98.81 187 GLU A CA 1
ATOM 1540 C C . GLU A 1 187 ? -9.218 -7.312 17.624 1.00 98.81 187 GLU A C 1
ATOM 1542 O O . GLU A 1 187 ? -9.785 -7.671 16.596 1.00 98.81 187 GLU A O 1
ATOM 1547 N N . ARG A 1 188 ? -8.174 -7.969 18.138 1.00 98.75 188 ARG A N 1
ATOM 1548 C CA . ARG A 1 188 ? -7.722 -9.239 17.567 1.00 98.75 188 ARG A CA 1
ATOM 1549 C C . ARG A 1 188 ? -8.822 -10.290 17.660 1.00 98.75 188 ARG A C 1
ATOM 1551 O O . ARG A 1 188 ? -9.111 -10.953 16.675 1.00 98.75 188 ARG A O 1
ATOM 1558 N N . LYS A 1 189 ? -9.459 -10.387 18.827 1.00 98.69 189 LYS A N 1
ATOM 1559 C CA . LYS A 1 189 ? -10.573 -11.301 19.069 1.00 98.69 189 LYS A CA 1
ATOM 1560 C C . LYS A 1 189 ? -11.760 -10.960 18.171 1.00 98.69 189 LYS A C 1
ATOM 1562 O O . LYS A 1 189 ? -12.337 -11.856 17.571 1.00 98.69 189 LYS A O 1
ATOM 1567 N N . TYR A 1 190 ? -12.104 -9.677 18.018 1.00 98.69 190 TYR A N 1
ATOM 1568 C CA . TYR A 1 190 ? -13.160 -9.287 17.074 1.00 98.69 190 TYR A CA 1
ATOM 1569 C C . TYR A 1 190 ? -12.813 -9.665 15.630 1.00 98.69 190 TYR A C 1
ATOM 1571 O O . TYR A 1 190 ? -13.662 -10.202 14.926 1.00 98.69 190 TYR A O 1
ATOM 1579 N N . TRP A 1 191 ? -11.577 -9.427 15.192 1.00 98.81 191 TRP A N 1
ATOM 1580 C CA . TRP A 1 191 ? -11.126 -9.799 13.852 1.00 98.81 191 TRP A CA 1
ATOM 1581 C C . TRP A 1 191 ? -11.163 -11.317 13.616 1.00 98.81 191 TRP A C 1
ATOM 1583 O O . TRP A 1 191 ? -11.635 -11.766 12.573 1.00 98.81 191 TRP A O 1
ATOM 1593 N N . GLU A 1 192 ? -10.681 -12.107 14.578 1.00 98.81 192 GLU A N 1
ATOM 1594 C CA . GLU A 1 192 ? -10.558 -13.564 14.458 1.00 98.81 192 GLU A CA 1
ATOM 1595 C C . GLU A 1 192 ? -11.905 -14.284 14.628 1.00 98.81 192 GLU A C 1
ATOM 1597 O O . GLU A 1 192 ? -12.182 -15.198 13.852 1.00 98.81 192 GLU A O 1
ATOM 1602 N N . ASP A 1 193 ? -12.783 -13.820 15.527 1.00 98.62 193 ASP A N 1
ATOM 1603 C CA . ASP A 1 193 ? -13.967 -14.583 15.957 1.00 98.62 193 ASP A CA 1
ATOM 1604 C C . ASP A 1 193 ? -15.324 -13.927 15.634 1.00 98.62 193 ASP A C 1
ATOM 1606 O O . ASP A 1 193 ? -16.339 -14.624 15.545 1.00 98.62 193 ASP A O 1
ATOM 1610 N N . ASP A 1 194 ? -15.408 -12.599 15.471 1.00 98.62 194 ASP A N 1
ATOM 1611 C CA . ASP A 1 194 ? -16.705 -11.935 15.265 1.00 98.62 194 ASP A CA 1
ATOM 1612 C C . ASP A 1 194 ? -17.215 -12.162 13.838 1.00 98.62 194 ASP A C 1
ATOM 1614 O O . ASP A 1 194 ? -16.519 -11.897 12.852 1.00 98.62 194 ASP A O 1
ATOM 1618 N N . ALA A 1 195 ? -18.467 -12.609 13.725 1.00 98.56 195 ALA A N 1
ATOM 1619 C CA . ALA A 1 195 ? -19.131 -12.892 12.456 1.00 98.56 195 ALA A CA 1
ATOM 1620 C C . ALA A 1 195 ? -19.130 -11.697 11.485 1.00 98.56 195 ALA A C 1
ATOM 1622 O O . ALA A 1 195 ? -19.090 -11.904 10.273 1.00 98.56 195 ALA A O 1
ATOM 1623 N N . ALA A 1 196 ? -19.138 -10.458 11.994 1.00 98.44 196 ALA A N 1
ATOM 1624 C CA . ALA A 1 196 ? -19.106 -9.257 11.160 1.00 98.44 196 ALA A CA 1
ATOM 1625 C C . ALA A 1 196 ? -17.792 -9.102 10.369 1.00 98.44 196 ALA A C 1
ATOM 1627 O O . ALA A 1 196 ? -17.795 -8.494 9.299 1.00 98.44 196 ALA A O 1
ATOM 1628 N N . TRP A 1 197 ? -16.686 -9.667 10.865 1.00 98.81 197 TRP A N 1
ATOM 1629 C CA . TRP A 1 197 ? -15.359 -9.546 10.253 1.00 98.81 197 TRP A CA 1
ATOM 1630 C C . TRP A 1 197 ? -14.960 -10.746 9.397 1.00 98.81 197 TRP A C 1
ATOM 1632 O O . TRP A 1 197 ? -14.108 -10.603 8.521 1.00 98.81 197 TRP A O 1
ATOM 1642 N N . GLN A 1 198 ? -15.592 -11.910 9.581 1.00 98.75 198 GLN A N 1
ATOM 1643 C CA . GLN A 1 198 ? -15.143 -13.151 8.936 1.00 98.75 198 GLN A CA 1
ATOM 1644 C C . GLN A 1 198 ? -15.144 -13.085 7.406 1.00 98.75 198 GLN A C 1
ATOM 1646 O O . GLN A 1 198 ? -14.245 -13.637 6.777 1.00 98.75 198 GLN A O 1
ATOM 1651 N N . GLY A 1 199 ? -16.099 -12.371 6.799 1.00 98.75 199 GLY A N 1
ATOM 1652 C CA . GLY A 1 199 ? -16.116 -12.169 5.347 1.00 98.75 199 GLY A CA 1
ATOM 1653 C C . GLY A 1 199 ? -14.862 -11.446 4.845 1.00 98.75 199 GLY A C 1
ATOM 1654 O O . GLY A 1 199 ? -14.215 -11.909 3.909 1.00 98.75 199 GLY A O 1
ATOM 1655 N N . PHE A 1 200 ? -14.476 -10.353 5.510 1.00 98.81 200 PHE A N 1
ATOM 1656 C CA . PHE A 1 200 ? -13.255 -9.615 5.181 1.00 98.81 200 PHE A CA 1
ATOM 1657 C C . PHE A 1 200 ? -11.993 -10.408 5.505 1.00 98.81 200 PHE A C 1
ATOM 1659 O O . PHE A 1 200 ? -11.054 -10.391 4.712 1.00 98.81 200 PHE A O 1
ATOM 1666 N N . ARG A 1 201 ? -11.964 -11.120 6.637 1.00 98.88 201 ARG A N 1
ATOM 1667 C CA . ARG A 1 201 ? -10.805 -11.924 7.031 1.00 98.88 201 ARG A CA 1
ATOM 1668 C C . ARG A 1 201 ? -10.509 -13.015 6.009 1.00 98.88 201 ARG A C 1
ATOM 1670 O O . ARG A 1 201 ? -9.395 -13.069 5.499 1.00 98.88 201 ARG A O 1
ATOM 1677 N N . VAL A 1 202 ? -11.510 -13.823 5.658 1.00 98.81 202 VAL A N 1
ATOM 1678 C CA . VAL A 1 202 ? -11.353 -14.899 4.666 1.00 98.81 202 VAL A CA 1
ATOM 1679 C C . VAL A 1 202 ? -10.964 -14.333 3.303 1.00 98.81 202 VAL A C 1
ATOM 1681 O O . VAL A 1 202 ? -10.037 -14.846 2.681 1.00 98.81 202 VAL A O 1
ATOM 1684 N N . LEU A 1 203 ? -11.621 -13.254 2.859 1.00 98.88 203 LEU A N 1
ATOM 1685 C CA . LEU A 1 203 ? -11.276 -12.589 1.602 1.00 98.88 203 LEU A CA 1
ATOM 1686 C C . LEU A 1 203 ? -9.803 -12.170 1.583 1.00 98.88 203 LEU A C 1
ATOM 1688 O O . LEU A 1 203 ? -9.084 -12.483 0.638 1.00 98.88 203 LEU A O 1
ATOM 1692 N N . MET A 1 204 ? -9.340 -11.480 2.624 1.00 98.81 204 MET A N 1
ATOM 1693 C CA . MET A 1 204 ? -7.972 -10.974 2.651 1.00 98.81 204 MET A CA 1
ATOM 1694 C C . MET A 1 204 ? -6.933 -12.081 2.819 1.00 98.81 204 MET A C 1
ATOM 1696 O O . MET A 1 204 ? -5.875 -11.989 2.208 1.00 98.81 204 MET A O 1
ATOM 1700 N N . GLU A 1 205 ? -7.216 -13.147 3.570 1.00 98.81 205 GLU A N 1
ATOM 1701 C CA . GLU A 1 205 ? -6.334 -14.322 3.648 1.00 98.81 205 GLU A CA 1
ATOM 1702 C C . GLU A 1 205 ? -6.171 -15.010 2.279 1.00 98.81 205 GLU A C 1
ATOM 1704 O O . GLU A 1 205 ? -5.070 -15.435 1.920 1.00 98.81 205 GLU A O 1
ATOM 1709 N N . GLN A 1 206 ? -7.238 -15.060 1.474 1.00 98.81 206 GLN A N 1
ATOM 1710 C CA . GLN A 1 206 ? -7.186 -15.569 0.099 1.00 98.81 206 GLN A CA 1
ATOM 1711 C C . GLN A 1 206 ? -6.416 -14.629 -0.838 1.00 98.81 206 GLN A C 1
ATOM 1713 O O . GLN A 1 206 ? -5.554 -15.074 -1.596 1.00 98.81 206 GLN A O 1
ATOM 1718 N N . VAL A 1 207 ? -6.672 -13.320 -0.763 1.00 98.50 207 VAL A N 1
ATOM 1719 C CA . VAL A 1 207 ? -5.940 -12.318 -1.557 1.00 98.50 207 VAL A CA 1
ATOM 1720 C C . VAL A 1 207 ? -4.444 -12.364 -1.240 1.00 98.50 207 VAL A C 1
ATOM 1722 O O . VAL A 1 207 ? -3.627 -12.414 -2.152 1.00 98.50 207 VAL A O 1
ATOM 1725 N N . LEU A 1 208 ? -4.073 -12.438 0.041 1.00 98.81 208 LEU A N 1
ATOM 1726 C CA . LEU A 1 208 ? -2.678 -12.488 0.492 1.00 98.81 208 LEU A CA 1
ATOM 1727 C C . LEU A 1 208 ? -1.942 -13.780 0.123 1.00 98.81 208 LEU A C 1
ATOM 1729 O O . LEU A 1 208 ? -0.743 -13.872 0.364 1.00 98.81 208 LEU A O 1
ATOM 1733 N N . THR A 1 209 ? -2.637 -14.767 -0.442 1.00 98.62 209 THR A N 1
ATOM 1734 C CA . THR A 1 209 ? -2.048 -16.007 -0.965 1.00 98.62 209 THR A CA 1
ATOM 1735 C C . THR A 1 209 ? -2.252 -16.171 -2.474 1.00 98.62 209 THR A C 1
ATOM 1737 O O . THR A 1 209 ? -1.936 -17.219 -3.038 1.00 98.62 209 THR A O 1
ATOM 1740 N N . THR A 1 210 ? -2.734 -15.122 -3.146 1.00 98.44 210 THR A N 1
ATOM 1741 C CA . THR A 1 210 ? -2.837 -15.051 -4.605 1.00 98.44 210 THR A CA 1
ATOM 1742 C C . THR A 1 210 ? -1.564 -14.417 -5.154 1.00 98.44 210 THR A C 1
ATOM 1744 O O . THR A 1 210 ? -1.365 -13.211 -5.068 1.00 98.44 210 THR A O 1
ATOM 1747 N N . TRP A 1 211 ? -0.661 -15.260 -5.657 1.00 98.69 211 TRP A N 1
ATOM 1748 C CA . TRP A 1 211 ? 0.711 -14.846 -5.955 1.00 98.69 211 TRP A CA 1
ATOM 1749 C C . TRP A 1 211 ? 0.931 -14.293 -7.361 1.00 98.69 211 TRP A C 1
ATOM 1751 O O . TRP A 1 211 ? 1.919 -13.587 -7.554 1.00 98.69 211 TRP A O 1
ATOM 1761 N N . ASP A 1 212 ? 0.064 -14.624 -8.319 1.00 98.69 212 ASP A N 1
ATOM 1762 C CA . ASP A 1 212 ? 0.105 -14.023 -9.655 1.00 98.69 212 ASP A CA 1
ATOM 1763 C C . ASP A 1 212 ? -0.176 -12.517 -9.544 1.00 98.69 212 ASP A C 1
ATOM 1765 O O . ASP A 1 212 ? -1.088 -12.123 -8.813 1.00 98.69 212 ASP A O 1
ATOM 1769 N N . TRP A 1 213 ? 0.669 -11.703 -10.179 1.00 98.12 213 TRP A N 1
ATOM 1770 C CA . TRP A 1 213 ? 0.618 -10.237 -10.109 1.00 98.12 213 TRP A CA 1
ATOM 1771 C C . TRP A 1 213 ? -0.589 -9.637 -10.844 1.00 98.12 213 TRP A C 1
ATOM 1773 O O . TRP A 1 213 ? -1.034 -8.556 -10.393 1.00 98.12 213 TRP A O 1
#

Secondary structure (DSSP, 8-state):
------PPPPSS-TTTTTSSSPPPHHHHHHSS--GGGS-SS-SSSS-TTSHHHHHHIIIIIT-S---TTGGG---TT---HHHHHHHHHHHHHHHHHHHHHHHHTTGGGGS-HHHHHHHHHHTTTHHHHHHHHHHHHHHHHHH-SSHHHHHHHHHHHHHHHHHHHHHHHHHHHHHHH-TTS-TTTSHHHHH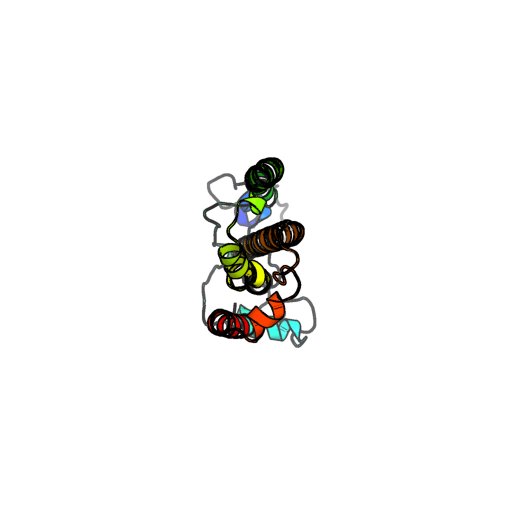HH-HHHHHHHHHHHHHTT----

Sequence (213 aa):
MTAVEVLKPLKTWSYLAKRRRKPSEYEIVSTNLLYNTRDANAPYDLDPDLAMNRWYKQYRNNSPLQHDDWNAFRDPDELVYRTYNMLQDGQETYVFGLFNQFNEREHDKGLEPQWVGTLARIYTPGRYLFHALQMASAYLQQMSPASTITNCAAFQAADSMRWLSHTAYRTKELSLTFTSKGLGEDERKYWEDDAAWQGFRVLMEQVLTTWDW

Mean predicted aligned error: 3.55 Å

Solvent-accessible surface area (backbone atoms only — not comparable to full-atom values): 12121 Å² total; per-residue (Å²): 132,82,78,83,77,84,80,75,90,68,99,52,58,79,92,57,57,84,53,98,60,84,76,52,73,41,56,73,77,35,52,78,64,58,67,50,68,75,40,81,69,32,35,49,101,56,64,47,78,37,70,66,26,45,46,46,36,58,25,41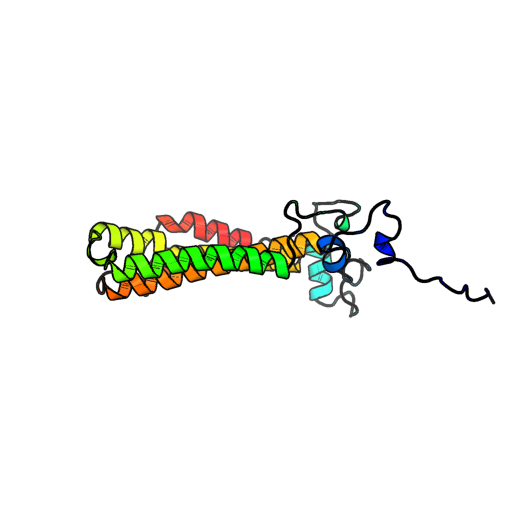,74,59,36,89,83,78,70,99,58,55,57,72,56,71,58,91,82,53,73,39,74,72,56,46,50,56,52,48,51,56,53,46,55,51,52,53,50,49,53,53,56,40,56,78,66,44,48,75,78,74,54,53,73,66,56,52,49,45,40,36,61,72,48,46,30,44,36,58,57,26,47,48,48,18,53,45,24,48,49,40,24,76,39,44,86,19,33,37,58,18,49,54,24,46,53,50,18,51,49,23,49,48,55,24,50,53,35,52,51,51,28,52,57,51,29,74,78,43,74,89,55,47,46,86,69,45,28,64,56,37,44,77,68,33,75,90,32,43,66,60,46,56,51,47,58,50,54,69,67,55,70,62,93

Radius of gyration: 23.55 Å; Cα contacts (8 Å, |Δi|>4): 205; chains: 1; bounding box: 61×42×67 Å

Foldseek 3Di:
DPPDDDDDDAPADPVCRPDPDDDDPLCRPFAPPQCLLVDLQASDPDDSPDPVNVLLNVQAVPFPDDDPCPSPDADPVSDDPVVLCVVVVVVVVVVVVVVVVCVVVVVLLPDDPVVVLVCQQPPLLCLVLLVLQLLLLCLCLVRYSIRNSNVVSVSSSVVSVVSSVVSLVVLVSNCVNCVPNCRVHCSVVSCVPPPVNVVSNVVSVVSSPNNRD

Nearest PDB structures (foldseek):
  5tdv-assembly1_F  TM=9.902E-01  e=3.122E-21  Ectopseudomonas mendocina
  3dhi-assembly1_B  TM=9.932E-01  e=4.177E-21  Ectopseudomonas mendocina
  3n1x-assembly1_B-1  TM=9.967E-01  e=5.204E-20  Pseudomonas sp. OX1
  5tds-assembly1_B  TM=9.911E-01  e=9.777E-20  Ectopseudomonas mendocina
  3u52-assembly1_D  TM=8.467E-01  e=2.454E-04  Stutzerimonas stutzeri